Protein AF-A0A641RVL1-F1 (afdb_monomer_lite)

Organism: Bacteroides ovatus (NCBI:txid28116)

Foldseek 3Di:
DQDKDKDFDPDWQFLQVPPFQKKFAFQAAFLQFQWWWKKFAAPPVPPRDPPGDIWTQDFLCPPPPQKDAFKKKKWFADPWFQAWIKIAIPVGDIDTQGRQPVPDDGRDPPDPPDPDRMDMGTGIAHDFDWDADPPPRDIGRHFGAARTARGPHPQWDPDADNPGSHRIMGGHGLQSTADPVRHTPPDRTTGMMMITRRHDDASPSNTDSHTGTDDMGGPND

pLDDT: mean 96.61, std 2.6, range [78.25, 98.88]

Radius of gyration: 17.76 Å; chains: 1; bounding box: 52×36×48 Å

Secondary structure (DSSP, 8-state):
---EEEEEEEEEEE---SS-SEEEE----TTB--PEEEEEE--SS-SSSS-S-EEEE--TTTT-TTSEEEEEEEEE--SSTT--EEEEETTS-EEEE---TTT---S-SS-TT--SSEEEEEEEEPPP-EEE-TTT--EEE---SSSEES--STTBPTTS-TTT-TT-EEEE-GGGEE-TTS-B---SEEEEEEEEE----B-GGG-B------EEEE---

Structure (mmCIF, N/CA/C/O backbone):
data_AF-A0A641RVL1-F1
#
_entry.id   AF-A0A641RVL1-F1
#
loop_
_atom_site.group_PDB
_atom_site.id
_atom_site.type_symbol
_atom_site.label_atom_id
_atom_site.label_alt_id
_atom_site.label_comp_id
_atom_site.label_asym_id
_atom_site.label_entity_id
_atom_site.label_seq_id
_atom_site.pdbx_PDB_ins_code
_atom_site.Cartn_x
_atom_site.Cartn_y
_atom_site.Cartn_z
_atom_site.occupancy
_atom_site.B_iso_or_equiv
_atom_site.auth_seq_id
_atom_site.auth_comp_id
_atom_site.auth_asym_id
_atom_site.auth_atom_id
_atom_site.pdbx_PDB_model_num
ATOM 1 N N . PHE A 1 1 ? 3.031 -1.388 -7.607 1.00 97.75 1 PHE A N 1
ATOM 2 C CA . PHE A 1 1 ? 1.713 -0.756 -7.415 1.00 97.75 1 PHE A CA 1
ATOM 3 C C . PHE A 1 1 ? 0.603 -1.784 -7.371 1.00 97.75 1 PHE A C 1
ATOM 5 O O . PHE A 1 1 ? 0.592 -2.724 -8.160 1.00 97.75 1 PHE A O 1
ATOM 12 N N . GLY A 1 2 ? -0.357 -1.569 -6.481 1.00 97.19 2 GLY A N 1
ATOM 13 C CA . GLY A 1 2 ? -1.695 -2.133 -6.583 1.00 97.19 2 GLY A CA 1
ATOM 14 C C . GLY A 1 2 ? -1.839 -3.574 -6.112 1.00 97.19 2 GLY A C 1
ATOM 15 O O . GLY A 1 2 ? -2.949 -3.934 -5.751 1.00 97.19 2 GLY A O 1
ATOM 16 N N . GLY A 1 3 ? -0.774 -4.385 -6.093 1.00 96.88 3 GLY A N 1
ATOM 17 C CA . GLY A 1 3 ? -0.785 -5.691 -5.428 1.00 96.88 3 GLY A CA 1
ATOM 18 C C . GLY A 1 3 ? -1.147 -5.532 -3.950 1.00 96.88 3 GLY A C 1
ATOM 19 O O . GLY A 1 3 ? -0.774 -4.532 -3.333 1.00 96.88 3 GLY A O 1
ATOM 20 N N . TYR A 1 4 ? -1.915 -6.475 -3.404 1.00 98.00 4 TYR A N 1
ATOM 21 C CA . TYR A 1 4 ? -2.459 -6.357 -2.056 1.00 98.00 4 TYR A CA 1
ATOM 22 C C . TYR A 1 4 ? -2.662 -7.708 -1.376 1.00 98.00 4 TYR A C 1
ATOM 24 O O . TYR A 1 4 ? -2.752 -8.749 -2.029 1.00 98.00 4 TYR A O 1
ATOM 32 N N . ILE A 1 5 ? -2.823 -7.649 -0.057 1.00 98.06 5 ILE A N 1
ATOM 33 C CA . ILE A 1 5 ? -3.357 -8.736 0.763 1.00 98.06 5 ILE A CA 1
ATOM 34 C C . ILE A 1 5 ? -4.580 -8.243 1.532 1.00 98.06 5 ILE A C 1
ATOM 36 O O . ILE A 1 5 ? -4.673 -7.059 1.851 1.00 98.06 5 ILE A O 1
ATOM 40 N N . ILE A 1 6 ? -5.507 -9.155 1.820 1.00 98.50 6 ILE A N 1
ATOM 41 C CA . ILE A 1 6 ? -6.671 -8.910 2.675 1.00 98.50 6 ILE A CA 1
ATOM 42 C C . ILE A 1 6 ? -6.620 -9.912 3.819 1.00 98.50 6 ILE A C 1
ATOM 44 O O . ILE A 1 6 ? -6.447 -11.109 3.581 1.00 98.50 6 ILE A O 1
ATOM 48 N N . VAL A 1 7 ? -6.789 -9.425 5.042 1.00 98.06 7 VAL A N 1
ATOM 49 C CA . VAL A 1 7 ? -6.906 -10.248 6.245 1.00 98.06 7 VAL A CA 1
ATOM 50 C C . VAL A 1 7 ? -8.213 -9.931 6.956 1.00 98.06 7 VAL A C 1
ATOM 52 O O . VAL A 1 7 ? -8.644 -8.779 6.979 1.00 98.06 7 VAL A O 1
ATOM 55 N N . GLY A 1 8 ? -8.841 -10.963 7.511 1.00 97.25 8 GLY A N 1
ATOM 56 C CA . GLY A 1 8 ? -9.961 -10.839 8.440 1.00 97.25 8 GLY A CA 1
ATOM 57 C C . GLY A 1 8 ? -9.537 -11.316 9.825 1.00 97.25 8 GLY A C 1
ATOM 58 O O . GLY A 1 8 ? -8.682 -12.202 9.936 1.00 97.25 8 GLY A O 1
ATOM 59 N N . PHE A 1 9 ? -10.124 -10.735 10.865 1.00 94.12 9 PHE A N 1
ATOM 60 C CA . PHE A 1 9 ? -9.896 -11.130 12.255 1.00 94.12 9 PHE A CA 1
ATOM 61 C C . PHE A 1 9 ? -11.018 -12.051 12.748 1.00 94.12 9 PHE A C 1
ATOM 63 O O . PHE A 1 9 ? -12.134 -12.036 12.237 1.00 94.12 9 PHE A O 1
ATOM 70 N N . ASP A 1 10 ? -10.737 -12.862 13.768 1.00 93.38 10 ASP A N 1
ATOM 71 C CA . ASP A 1 10 ? -11.743 -13.696 14.447 1.00 93.38 10 ASP A CA 1
ATOM 72 C C . ASP A 1 10 ? -12.659 -12.891 15.396 1.00 93.38 10 ASP A C 1
ATOM 74 O O . ASP A 1 10 ? -13.509 -13.457 16.086 1.00 93.38 10 ASP A O 1
ATOM 78 N N . HIS A 1 11 ? -12.474 -11.572 15.444 1.00 95.44 11 HIS A N 1
ATOM 79 C CA . HIS A 1 11 ? -13.234 -10.588 16.208 1.00 95.44 11 HIS A CA 1
ATOM 80 C C . HIS A 1 11 ? -13.119 -9.218 15.529 1.00 95.44 11 HIS A C 1
ATOM 82 O O . HIS A 1 11 ? -12.145 -8.956 14.829 1.00 95.44 11 HIS A O 1
ATOM 88 N N . SER A 1 12 ? -14.063 -8.319 15.798 1.00 97.94 12 SER A N 1
ATOM 89 C CA . SER A 1 12 ? -13.951 -6.925 15.370 1.00 97.94 12 SER A CA 1
ATOM 90 C C . SER A 1 12 ? -12.917 -6.175 16.212 1.00 97.94 12 SER A C 1
ATOM 92 O O . SER A 1 12 ? -12.923 -6.283 17.443 1.00 97.94 12 SER A O 1
ATOM 94 N N . ILE A 1 13 ? -12.080 -5.363 15.569 1.00 98.50 13 ILE A N 1
ATOM 95 C CA . ILE A 1 13 ? -11.183 -4.420 16.247 1.00 98.50 13 ILE A CA 1
ATOM 96 C C . ILE A 1 13 ? -11.964 -3.121 16.474 1.00 98.50 13 ILE A C 1
ATOM 98 O O . ILE A 1 13 ? -12.386 -2.498 15.496 1.00 98.50 13 ILE A O 1
ATOM 102 N N .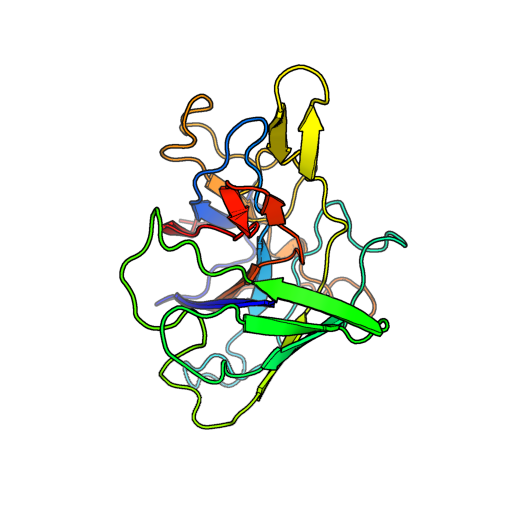 PRO A 1 14 ? -12.201 -2.695 17.726 1.00 98.31 14 PRO A N 1
ATOM 103 C CA . PRO A 1 14 ? -12.942 -1.477 18.008 1.00 98.31 14 PRO A CA 1
ATOM 104 C C . PRO A 1 14 ? -12.118 -0.229 17.681 1.00 98.31 14 PRO A C 1
ATOM 106 O O . PRO A 1 14 ? -10.904 -0.198 17.863 1.00 98.31 14 PRO A O 1
ATOM 109 N N . ASN A 1 15 ? -12.801 0.847 17.296 1.00 97.94 15 ASN A N 1
ATOM 110 C CA . ASN A 1 15 ? -12.237 2.191 17.367 1.00 97.94 15 ASN A CA 1
ATOM 111 C C . ASN A 1 15 ? -12.102 2.570 18.850 1.00 97.94 15 ASN A C 1
ATOM 113 O O . ASN A 1 15 ? -13.069 2.970 19.502 1.00 97.94 15 ASN A O 1
ATOM 117 N N . SER A 1 16 ? -10.913 2.342 19.403 1.00 95.50 16 SER A N 1
ATOM 118 C CA . SER A 1 16 ? -10.668 2.345 20.847 1.00 95.50 16 SER A CA 1
ATOM 119 C C . SER A 1 16 ? -10.417 3.742 21.413 1.00 95.50 16 SER A C 1
ATOM 121 O O . SER A 1 16 ? -10.563 3.963 22.616 1.00 95.50 16 SER A O 1
ATOM 123 N N . GLY A 1 17 ? -10.023 4.694 20.562 1.00 91.75 17 GLY A N 1
ATOM 124 C CA . GLY A 1 17 ? -9.513 5.996 20.994 1.00 91.75 17 GLY A CA 1
ATOM 125 C C . GLY A 1 17 ? -8.112 5.939 21.624 1.00 91.75 17 GLY A C 1
ATOM 126 O O . GLY A 1 17 ? -7.652 6.954 22.155 1.00 91.75 17 GLY A O 1
ATOM 127 N N . ASN A 1 18 ? -7.429 4.788 21.566 1.00 94.50 18 ASN A N 1
ATOM 128 C CA . ASN A 1 18 ? -6.024 4.648 21.946 1.00 94.50 18 ASN A CA 1
ATOM 129 C C . ASN A 1 18 ? -5.112 5.457 21.006 1.00 94.50 18 ASN A C 1
ATOM 131 O O . ASN A 1 18 ? -5.544 6.073 20.028 1.00 94.50 18 ASN A O 1
ATOM 135 N N . GLN A 1 19 ? -3.803 5.449 21.285 1.00 96.12 19 GLN A N 1
ATOM 136 C CA . GLN A 1 19 ? -2.837 6.028 20.351 1.00 96.12 19 GLN A CA 1
ATOM 137 C C . GLN A 1 19 ? -2.903 5.343 18.977 1.00 96.12 19 GLN A C 1
ATOM 139 O O . GLN A 1 19 ? -2.816 6.042 17.974 1.00 96.12 19 GLN A O 1
ATOM 144 N N . TYR A 1 20 ? -3.086 4.023 18.941 1.00 98.31 20 TYR A N 1
ATOM 145 C CA . TYR A 1 20 ? -3.328 3.223 17.741 1.00 98.31 20 TYR A CA 1
ATOM 146 C C . TYR A 1 20 ? -4.288 2.081 18.096 1.00 98.31 20 TYR A C 1
ATOM 148 O O . TYR A 1 20 ? -4.252 1.589 19.223 1.00 98.31 20 TYR A O 1
ATOM 156 N N . ASP A 1 21 ? -5.130 1.679 17.148 1.00 98.56 21 ASP A N 1
ATOM 157 C CA . ASP A 1 21 ? -6.098 0.584 17.301 1.00 98.56 21 ASP A CA 1
ATOM 158 C C . ASP A 1 21 ? -5.499 -0.758 16.861 1.00 98.56 21 ASP A C 1
ATOM 160 O O . ASP A 1 21 ? -5.761 -1.797 17.455 1.00 98.56 21 ASP A O 1
ATOM 164 N N . PHE A 1 22 ? -4.645 -0.745 15.839 1.00 98.69 22 PHE A N 1
ATOM 165 C CA . PHE A 1 22 ? -3.912 -1.919 15.375 1.00 98.69 22 PHE A CA 1
ATOM 166 C C . PHE A 1 22 ? -2.543 -1.508 14.839 1.00 98.69 22 PHE A C 1
ATOM 168 O O . PHE A 1 22 ? -2.288 -0.325 14.591 1.00 98.69 22 PHE A O 1
ATOM 175 N N . CYS A 1 23 ? -1.657 -2.477 14.637 1.00 98.31 23 CYS A N 1
ATOM 176 C CA . CYS A 1 23 ? -0.422 -2.256 13.896 1.00 98.31 23 CYS A CA 1
ATOM 177 C C . CYS A 1 23 ? -0.168 -3.344 12.859 1.00 98.31 23 CYS A C 1
ATOM 179 O O . CYS A 1 23 ? -0.719 -4.447 12.920 1.00 98.31 23 CYS A O 1
ATOM 181 N N . VAL A 1 24 ? 0.666 -2.992 11.884 1.00 98.62 24 VAL A N 1
ATOM 182 C CA . VAL A 1 24 ? 1.115 -3.894 10.826 1.00 98.62 24 VAL A CA 1
ATOM 183 C C . VAL A 1 24 ? 2.632 -3.886 10.810 1.00 98.62 24 VAL A C 1
ATOM 185 O O . VAL A 1 24 ? 3.253 -2.820 10.837 1.00 98.62 24 VAL A O 1
ATOM 188 N N . GLN A 1 25 ? 3.221 -5.075 10.795 1.00 98.50 25 GLN A N 1
ATOM 189 C CA . GLN A 1 25 ? 4.663 -5.251 10.723 1.00 98.50 25 GLN A CA 1
ATOM 190 C C . GLN A 1 25 ? 5.130 -5.272 9.267 1.00 98.50 25 GLN A C 1
ATOM 192 O O . GLN A 1 25 ? 4.586 -6.033 8.468 1.00 98.50 25 GLN A O 1
ATOM 197 N N . GLY A 1 26 ? 6.167 -4.491 8.971 1.00 97.62 26 GLY A N 1
ATOM 198 C CA . GLY A 1 26 ? 6.921 -4.512 7.715 1.00 97.62 26 GLY A CA 1
ATOM 199 C C . GLY A 1 26 ? 8.413 -4.715 7.991 1.00 97.62 26 GLY A C 1
ATOM 200 O O . GLY A 1 26 ? 8.787 -5.316 9.008 1.00 97.62 26 GLY A O 1
ATOM 201 N N . ASN A 1 27 ? 9.264 -4.199 7.109 1.00 96.75 27 ASN A N 1
ATOM 202 C CA . ASN A 1 27 ? 10.720 -4.217 7.261 1.00 96.75 27 ASN A CA 1
ATOM 203 C C . ASN A 1 27 ? 11.385 -2.863 6.957 1.00 96.75 27 ASN A C 1
ATOM 205 O O . ASN A 1 27 ? 12.603 -2.813 6.783 1.00 96.75 27 ASN A O 1
ATOM 209 N N . ALA A 1 28 ? 10.622 -1.773 6.909 1.00 96.81 28 ALA A N 1
ATOM 210 C CA . ALA A 1 28 ? 11.178 -0.459 6.638 1.00 96.81 28 ALA A CA 1
ATOM 211 C C . ALA A 1 28 ? 12.237 -0.024 7.659 1.00 96.81 28 ALA A C 1
ATOM 213 O O . ALA A 1 28 ? 12.059 -0.120 8.872 1.00 96.81 28 ALA A O 1
ATOM 214 N N . PHE A 1 29 ? 13.318 0.557 7.156 1.00 95.38 29 PHE A N 1
ATOM 215 C CA . PHE A 1 29 ? 14.317 1.307 7.916 1.00 95.38 29 PHE A CA 1
ATOM 216 C C . PHE A 1 29 ? 14.593 2.642 7.207 1.00 95.38 29 PHE A C 1
ATOM 218 O O . PHE A 1 29 ? 14.003 2.924 6.160 1.00 95.38 29 PHE A O 1
ATOM 225 N N . ASP A 1 30 ? 15.448 3.489 7.782 1.00 94.81 30 ASP A N 1
ATOM 226 C CA . ASP A 1 30 ? 15.773 4.790 7.187 1.00 94.81 30 ASP A CA 1
ATOM 227 C C . ASP A 1 30 ? 16.340 4.620 5.765 1.00 94.81 30 ASP A C 1
ATOM 229 O O . ASP A 1 30 ? 17.302 3.881 5.548 1.00 94.81 30 ASP A O 1
ATOM 233 N N . GLY A 1 31 ? 15.694 5.264 4.794 1.00 94.56 31 GLY A N 1
ATOM 234 C CA . GLY A 1 31 ? 15.974 5.119 3.363 1.00 94.56 31 GLY A CA 1
ATOM 235 C C . GLY A 1 31 ? 15.476 3.830 2.693 1.00 94.56 31 GLY A C 1
ATOM 236 O O . GLY A 1 31 ? 15.861 3.547 1.558 1.00 94.56 31 GLY A O 1
ATOM 237 N N . SER A 1 32 ? 14.609 3.054 3.351 1.00 96.00 32 SER A N 1
ATOM 238 C CA . SER A 1 32 ? 14.003 1.825 2.811 1.00 96.00 32 SER A CA 1
ATOM 239 C C . SER A 1 32 ? 12.490 1.762 3.061 1.00 96.00 32 SER A C 1
ATOM 241 O O . SER A 1 32 ? 11.990 0.773 3.583 1.00 96.00 32 SER A O 1
ATOM 243 N N . SER A 1 33 ? 11.755 2.833 2.743 1.00 97.75 33 SER A N 1
ATOM 244 C CA . SER A 1 33 ? 10.285 2.862 2.876 1.00 97.75 33 SER A CA 1
ATOM 245 C C . SER A 1 33 ? 9.570 2.440 1.586 1.00 97.75 33 SER A C 1
ATOM 247 O O . SER A 1 33 ? 9.803 3.021 0.523 1.00 97.75 33 SER A O 1
ATOM 249 N N . GLU A 1 34 ? 8.642 1.489 1.684 1.00 97.88 34 GLU A N 1
ATOM 250 C CA . GLU A 1 34 ? 7.883 0.920 0.561 1.00 97.88 34 GLU A CA 1
ATOM 251 C C . GLU A 1 34 ? 6.367 0.985 0.851 1.00 97.88 34 GLU A C 1
ATOM 253 O O . GLU A 1 34 ? 5.690 -0.023 1.053 1.00 97.88 34 GLU A O 1
ATOM 258 N N . PRO A 1 35 ? 5.780 2.195 0.873 1.00 98.44 35 PRO A N 1
ATOM 259 C CA . PRO A 1 35 ? 4.519 2.479 1.558 1.00 98.44 35 PRO A CA 1
ATOM 260 C C . PRO A 1 35 ? 3.327 1.649 1.053 1.00 98.44 35 PRO A C 1
ATOM 262 O O . PRO A 1 35 ? 2.971 1.668 -0.134 1.00 98.44 35 PRO A O 1
ATOM 265 N N . GLY A 1 36 ? 2.646 0.990 1.987 1.00 98.69 36 GLY A N 1
ATOM 266 C CA . GLY A 1 36 ? 1.352 0.346 1.777 1.00 98.69 36 GLY A CA 1
ATOM 267 C C . GLY A 1 36 ? 0.185 1.243 2.184 1.00 98.69 36 GLY A C 1
ATOM 268 O O . GLY A 1 36 ? 0.127 1.699 3.325 1.00 98.69 36 GLY A O 1
ATOM 269 N N . ILE A 1 37 ? -0.776 1.445 1.280 1.00 98.88 37 ILE A N 1
ATOM 270 C CA . ILE A 1 37 ? -2.076 2.053 1.586 1.00 98.88 37 ILE A CA 1
ATOM 271 C C . ILE A 1 37 ? -2.899 1.072 2.415 1.00 98.88 37 ILE A C 1
ATOM 273 O O . ILE A 1 37 ? -3.033 -0.102 2.051 1.00 98.88 37 ILE A O 1
ATOM 277 N N . VAL A 1 38 ? -3.487 1.570 3.499 1.00 98.88 38 VAL A N 1
ATOM 278 C CA . VAL A 1 38 ? -4.341 0.779 4.382 1.00 98.88 38 VAL A CA 1
ATOM 279 C C . VAL A 1 38 ? -5.795 1.064 4.078 1.00 98.88 38 VAL A C 1
ATOM 281 O O . VAL A 1 38 ? -6.241 2.207 4.135 1.00 98.88 38 VAL A O 1
ATOM 284 N N . TRP A 1 39 ? -6.544 0.006 3.803 1.00 98.81 39 TRP A N 1
ATOM 285 C CA . TRP A 1 39 ? -7.994 0.052 3.746 1.00 98.81 39 TRP A CA 1
ATOM 286 C C . TRP A 1 39 ? -8.569 -0.835 4.833 1.00 98.81 39 TRP A C 1
ATOM 288 O O . TRP A 1 39 ? -8.000 -1.877 5.164 1.00 98.81 39 TRP A O 1
ATOM 298 N N . VAL A 1 40 ? -9.723 -0.446 5.347 1.00 98.81 40 VAL A N 1
ATOM 299 C CA . VAL A 1 40 ? -10.453 -1.186 6.369 1.00 98.81 40 VAL A CA 1
ATOM 300 C C . VAL A 1 40 ? -11.908 -1.358 5.959 1.00 98.81 40 VAL A C 1
ATOM 302 O O . VAL A 1 40 ? -12.435 -0.572 5.170 1.00 98.81 40 VAL A O 1
ATOM 305 N N . MET A 1 41 ? -12.550 -2.393 6.481 1.00 98.69 41 MET A N 1
ATOM 306 C CA . MET A 1 41 ? -13.938 -2.722 6.168 1.00 98.69 41 MET A CA 1
ATOM 307 C C . MET A 1 41 ? -14.635 -3.263 7.415 1.00 98.69 41 MET A C 1
ATOM 309 O O . MET A 1 41 ? -14.016 -3.972 8.215 1.00 98.69 41 MET A O 1
ATOM 313 N N . GLN A 1 42 ? -15.919 -2.944 7.556 1.00 98.38 42 GLN A N 1
ATOM 314 C CA . GLN A 1 42 ? -16.828 -3.585 8.506 1.00 98.38 42 GLN A CA 1
ATOM 315 C C . GLN A 1 42 ? -17.600 -4.698 7.794 1.00 98.38 42 GLN A C 1
ATOM 317 O O . GLN A 1 42 ? -18.065 -4.471 6.681 1.00 98.38 42 GLN A O 1
ATOM 322 N N . ASP A 1 43 ? -17.781 -5.849 8.437 1.00 97.56 43 ASP A N 1
ATOM 323 C CA . ASP A 1 43 ? -18.709 -6.900 7.995 1.00 97.56 43 ASP A CA 1
ATOM 324 C C . ASP A 1 43 ? -20.129 -6.556 8.467 1.00 97.56 43 ASP A C 1
ATOM 326 O O . ASP A 1 43 ? -20.640 -7.051 9.475 1.00 97.56 43 ASP A O 1
ATOM 330 N N . ILE A 1 44 ? -20.757 -5.620 7.761 1.00 97.44 44 ILE A N 1
ATOM 331 C CA . ILE A 1 44 ? -22.099 -5.125 8.069 1.00 97.44 44 ILE A CA 1
ATOM 332 C C . ILE A 1 44 ? -23.149 -6.198 7.783 1.00 97.44 44 ILE A C 1
ATOM 334 O O . ILE A 1 44 ? -24.173 -6.262 8.475 1.00 97.44 44 ILE A O 1
ATOM 338 N N . ASN A 1 45 ? -22.922 -7.023 6.760 1.00 96.81 45 ASN A N 1
ATOM 339 C CA . ASN A 1 45 ? -23.877 -8.045 6.349 1.00 96.81 45 ASN A CA 1
ATOM 340 C C . ASN A 1 45 ? -23.734 -9.367 7.147 1.00 96.81 45 ASN A C 1
ATOM 342 O O . ASN A 1 45 ? -24.684 -10.158 7.185 1.00 96.81 45 ASN A O 1
ATOM 346 N N . GLY A 1 46 ? -22.608 -9.563 7.843 1.00 95.62 46 GLY A N 1
ATOM 347 C CA . GLY A 1 46 ? -22.343 -10.667 8.765 1.00 95.62 46 GLY A CA 1
ATOM 348 C C . GLY A 1 46 ? -22.019 -11.997 8.080 1.00 95.62 46 GLY A C 1
ATOM 349 O O . GLY A 1 46 ? -22.282 -13.056 8.664 1.00 95.62 46 GLY A O 1
ATOM 350 N N . ASN A 1 47 ? -21.534 -11.977 6.836 1.00 97.06 47 ASN A N 1
ATOM 351 C CA . ASN A 1 47 ? -21.239 -13.185 6.060 1.00 97.06 47 ASN A CA 1
ATOM 352 C C . ASN A 1 47 ? -19.796 -13.695 6.241 1.00 97.06 47 ASN A C 1
ATOM 354 O O . ASN A 1 47 ? -19.481 -14.784 5.747 1.00 97.06 47 ASN A O 1
ATOM 358 N N . GLY A 1 48 ? -18.940 -12.955 6.950 1.00 96.25 48 GLY A N 1
ATOM 359 C CA . GLY A 1 48 ? -17.531 -13.280 7.148 1.00 96.25 48 GLY A CA 1
ATOM 360 C C . GLY A 1 48 ? -16.681 -13.152 5.881 1.00 96.25 48 GLY A C 1
ATOM 361 O O . GLY A 1 48 ? -15.639 -13.806 5.788 1.00 96.25 48 GLY A O 1
ATOM 362 N N . LEU A 1 49 ? -17.112 -12.357 4.899 1.00 97.81 49 LEU A N 1
ATOM 363 C CA . LEU A 1 49 ? -16.419 -12.121 3.635 1.00 97.81 49 LEU A CA 1
ATOM 364 C C . LEU A 1 49 ? -16.010 -10.646 3.491 1.00 97.81 49 LEU A C 1
ATOM 366 O O . LEU A 1 49 ? -16.693 -9.754 3.978 1.00 97.81 49 LEU A O 1
ATOM 370 N N . PRO A 1 50 ? -14.902 -10.367 2.783 1.00 97.75 50 PRO A N 1
ATOM 371 C CA . PRO A 1 50 ? -14.423 -9.011 2.518 1.00 97.75 50 PRO A CA 1
ATOM 372 C C . PRO A 1 50 ? -15.210 -8.297 1.392 1.00 97.75 50 PRO A C 1
ATOM 374 O O . PRO A 1 50 ? -14.601 -7.827 0.424 1.00 97.75 50 PRO A O 1
ATOM 377 N N . ASP A 1 51 ? -16.547 -8.271 1.459 1.00 97.88 51 ASP A N 1
ATOM 378 C CA . ASP A 1 51 ? -17.436 -7.840 0.363 1.00 97.88 51 ASP A CA 1
ATOM 379 C C . ASP A 1 51 ? -18.404 -6.676 0.672 1.00 97.88 51 ASP A C 1
ATOM 381 O O . ASP A 1 51 ? -19.255 -6.355 -0.162 1.00 97.88 51 ASP A O 1
ATOM 385 N N . ASP A 1 52 ? -18.220 -5.993 1.803 1.00 97.88 52 ASP A N 1
ATOM 386 C CA . ASP A 1 52 ? -18.889 -4.733 2.155 1.00 97.88 52 ASP A CA 1
ATOM 387 C C . ASP A 1 52 ? -18.057 -3.486 1.739 1.00 97.88 52 ASP A C 1
ATOM 389 O O . ASP A 1 52 ? -17.111 -3.561 0.947 1.00 97.88 52 ASP A O 1
ATOM 393 N N . GLU A 1 53 ? -18.442 -2.290 2.205 1.00 97.75 53 GLU A N 1
ATOM 394 C CA . GLU A 1 53 ? -17.804 -1.020 1.825 1.00 97.75 53 GLU A CA 1
ATOM 395 C C . GLU A 1 53 ? -16.397 -0.863 2.428 1.00 97.75 53 GLU A C 1
ATOM 397 O O . GLU A 1 53 ? -16.206 -0.894 3.644 1.00 97.75 53 GLU A O 1
ATOM 402 N N . TRP A 1 54 ? -15.411 -0.637 1.556 1.00 98.38 54 TRP A N 1
ATOM 403 C CA . TRP A 1 54 ? -14.022 -0.372 1.927 1.00 98.38 54 TRP A CA 1
ATOM 404 C C . TRP A 1 54 ? -13.761 1.120 2.142 1.00 98.38 54 TRP A C 1
ATOM 406 O O . TRP A 1 54 ? -14.067 1.938 1.274 1.00 98.38 54 TRP A O 1
ATOM 416 N N . TYR A 1 55 ? -13.069 1.447 3.232 1.00 98.75 55 TYR A N 1
ATOM 417 C CA . TYR A 1 55 ? -12.640 2.804 3.571 1.00 98.75 55 TYR A CA 1
ATOM 418 C C . TYR A 1 55 ? -11.114 2.881 3.597 1.00 98.75 55 TYR A C 1
ATOM 420 O O . TYR A 1 55 ? -10.462 2.060 4.243 1.00 98.75 55 TYR A O 1
ATOM 428 N N . GLU A 1 56 ? -10.529 3.862 2.913 1.00 98.69 56 GLU A N 1
ATOM 429 C CA . GLU A 1 56 ? -9.098 4.152 3.046 1.00 98.69 56 GLU A CA 1
ATOM 430 C C . GLU A 1 56 ? -8.847 4.787 4.420 1.00 98.69 56 GLU A C 1
ATOM 432 O O . GLU A 1 56 ? -9.609 5.653 4.858 1.00 98.69 56 GLU A O 1
ATOM 437 N N . LEU A 1 57 ? -7.774 4.391 5.104 1.00 98.81 57 LEU A N 1
ATOM 438 C CA . LEU A 1 57 ? -7.247 5.174 6.216 1.00 98.81 57 LEU A CA 1
ATOM 439 C C . LEU A 1 57 ? -6.374 6.283 5.638 1.00 98.81 57 LEU A C 1
ATOM 441 O O . LEU A 1 57 ? -5.324 6.010 5.059 1.00 98.81 57 LEU A O 1
ATOM 445 N N . LYS A 1 58 ? -6.793 7.541 5.811 1.00 98.00 58 LYS A N 1
ATOM 446 C CA . LYS A 1 58 ? -6.012 8.684 5.327 1.00 98.00 58 LYS A CA 1
ATOM 447 C C . LYS A 1 58 ? -4.616 8.670 5.958 1.00 98.00 58 LYS A C 1
ATOM 449 O O . LYS A 1 58 ? -4.497 8.467 7.166 1.00 98.00 58 LYS A O 1
ATOM 454 N N . GLY A 1 59 ? -3.590 8.930 5.152 1.00 98.19 59 GLY A N 1
ATOM 455 C CA . GLY A 1 59 ? -2.214 9.158 5.597 1.00 98.19 59 GLY A CA 1
ATOM 456 C C . GLY A 1 59 ? -1.753 10.594 5.360 1.00 98.19 59 GLY A C 1
ATOM 457 O O . GLY A 1 59 ? -2.537 11.468 4.978 1.00 98.19 59 GLY A O 1
ATOM 458 N N . SER A 1 60 ? -0.457 10.848 5.542 1.00 98.44 60 SER A N 1
ATOM 459 C CA . SER A 1 60 ? 0.137 12.190 5.418 1.00 98.44 60 SER A CA 1
ATOM 460 C C . SER A 1 60 ? 0.035 12.825 4.028 1.00 98.44 60 SER A C 1
ATOM 462 O O . SER A 1 60 ? 0.251 14.029 3.892 1.00 98.44 60 SER A O 1
ATOM 464 N N . GLU A 1 61 ? -0.266 12.037 2.995 1.00 98.06 61 GLU A N 1
ATOM 465 C CA . GLU A 1 61 ? -0.355 12.504 1.605 1.00 98.06 61 GLU A CA 1
ATOM 466 C C . GLU A 1 61 ? -1.797 12.638 1.104 1.00 98.06 61 GLU A C 1
ATOM 468 O O . GLU A 1 61 ? -2.016 13.092 -0.020 1.00 98.06 61 GLU A O 1
ATOM 473 N N . ALA A 1 62 ? -2.789 12.300 1.934 1.00 96.50 62 ALA A N 1
ATOM 474 C CA . ALA A 1 62 ? -4.190 12.427 1.564 1.00 96.50 62 ALA A CA 1
ATOM 475 C C . ALA A 1 62 ? -4.529 13.879 1.173 1.00 96.50 62 ALA A C 1
ATOM 477 O O . ALA A 1 62 ? -4.238 14.827 1.904 1.00 96.50 62 ALA A O 1
ATOM 478 N N . GLY A 1 63 ? -5.150 14.048 0.003 1.00 94.19 63 GLY A N 1
ATOM 479 C CA . GLY A 1 63 ? -5.562 15.351 -0.530 1.00 94.19 63 GLY A CA 1
ATOM 480 C C . GLY A 1 63 ? -4.451 16.191 -1.173 1.00 94.19 63 GLY A C 1
ATOM 481 O O . GLY A 1 63 ? -4.738 17.302 -1.619 1.00 94.19 63 GLY A O 1
ATOM 482 N N . LYS A 1 64 ? -3.206 15.699 -1.246 1.00 96.94 64 LYS A N 1
ATOM 483 C CA . LYS A 1 64 ? -2.134 16.365 -2.007 1.00 96.94 64 LYS A CA 1
ATOM 484 C C . LYS A 1 64 ? -2.304 16.132 -3.508 1.00 96.94 64 LYS A C 1
ATOM 486 O O . LYS A 1 64 ? -2.766 15.071 -3.917 1.00 96.94 64 LYS A O 1
ATOM 491 N N . GLU A 1 65 ? -1.893 17.108 -4.317 1.00 96.00 65 GLU A N 1
ATOM 492 C CA . GLU A 1 65 ? -2.016 17.062 -5.784 1.00 96.00 65 GLU A CA 1
ATOM 493 C C . GLU A 1 65 ? -1.246 15.880 -6.390 1.00 96.00 65 GLU A C 1
ATOM 495 O O . GLU A 1 65 ? -1.680 15.280 -7.370 1.00 96.00 65 GLU A O 1
ATOM 500 N N . GLU A 1 66 ? -0.128 15.506 -5.772 1.00 96.00 66 GLU A N 1
ATOM 501 C CA . GLU A 1 66 ? 0.731 14.421 -6.233 1.00 96.00 66 GLU A CA 1
ATOM 502 C C . GLU A 1 66 ? 0.233 13.024 -5.818 1.00 96.00 66 GLU A C 1
ATOM 504 O O . GLU A 1 66 ? 0.806 12.023 -6.250 1.00 96.00 66 GLU A O 1
ATOM 509 N N . THR A 1 67 ? -0.827 12.937 -5.004 1.00 97.56 67 THR A N 1
ATOM 510 C CA . THR A 1 67 ? -1.482 11.669 -4.653 1.00 97.56 67 THR A CA 1
ATOM 511 C C . THR A 1 67 ? -2.700 11.455 -5.537 1.00 97.56 67 THR A C 1
ATOM 513 O O . THR A 1 67 ? -3.686 12.187 -5.465 1.00 97.56 67 THR A O 1
ATOM 516 N N . ILE A 1 68 ? -2.648 10.415 -6.365 1.00 97.31 68 ILE A N 1
ATOM 517 C CA . ILE A 1 68 ? -3.675 10.146 -7.369 1.00 97.31 68 ILE A CA 1
ATOM 518 C C . ILE A 1 68 ? -4.626 9.075 -6.840 1.00 97.31 68 ILE A C 1
ATOM 520 O O . ILE A 1 68 ? -4.268 7.904 -6.714 1.00 97.31 68 ILE A O 1
ATOM 524 N N . GLN A 1 69 ? -5.853 9.492 -6.551 1.00 95.25 69 GLN A N 1
ATOM 525 C CA . GLN A 1 69 ? -6.969 8.615 -6.206 1.00 95.25 69 GLN A CA 1
ATOM 526 C C . GLN A 1 69 ? -7.529 7.937 -7.465 1.00 95.25 69 GLN A C 1
ATOM 528 O O . GLN A 1 69 ? -7.498 8.523 -8.549 1.00 95.25 69 GLN A O 1
ATOM 533 N N . ASN A 1 70 ? -8.077 6.725 -7.330 1.00 95.25 70 ASN A N 1
ATOM 534 C CA . ASN A 1 70 ? -8.592 5.922 -8.455 1.00 95.25 70 ASN A CA 1
ATOM 535 C C . ASN A 1 70 ? -7.562 5.732 -9.585 1.00 95.25 70 ASN A C 1
ATOM 537 O O . ASN A 1 70 ? -7.894 5.724 -10.772 1.00 95.25 70 ASN A O 1
ATOM 541 N N . PHE A 1 71 ? -6.289 5.613 -9.216 1.00 98.06 71 PHE A N 1
ATOM 542 C CA . PHE A 1 71 ? -5.214 5.340 -10.149 1.00 98.06 71 PHE A CA 1
ATOM 543 C C . PHE A 1 71 ? -5.265 3.877 -10.577 1.00 98.06 71 PHE A C 1
ATOM 545 O O . PHE A 1 71 ? -5.386 2.983 -9.736 1.00 98.06 71 PHE A O 1
ATOM 552 N N . GLU A 1 72 ? -5.157 3.629 -11.880 1.00 98.69 72 GLU A N 1
ATOM 553 C CA . GLU A 1 72 ? -5.229 2.283 -12.438 1.00 98.69 72 GLU A CA 1
ATOM 554 C C . GLU A 1 72 ? -3.919 1.927 -13.117 1.00 98.69 72 GLU A C 1
ATOM 556 O O . GLU A 1 72 ? -3.331 2.747 -13.825 1.00 98.69 72 GLU A O 1
ATOM 561 N N . VAL A 1 73 ? -3.486 0.682 -12.944 1.00 98.81 73 VAL A N 1
ATOM 562 C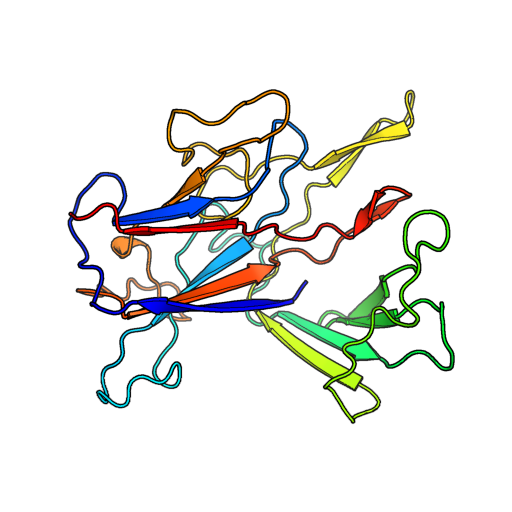 CA . VAL A 1 73 ? -2.349 0.116 -13.668 1.00 98.81 73 VAL A CA 1
ATOM 563 C C . VAL A 1 73 ? -2.762 -1.216 -14.260 1.00 98.81 73 VAL A C 1
ATOM 565 O O . VAL A 1 73 ? -3.174 -2.131 -13.547 1.00 98.81 73 VAL A O 1
ATOM 568 N N . THR A 1 74 ? -2.640 -1.321 -15.578 1.00 98.88 74 THR A N 1
ATOM 569 C CA . THR A 1 74 ? -2.860 -2.559 -16.319 1.00 98.88 74 THR A CA 1
ATOM 570 C C . THR A 1 74 ? -1.526 -3.236 -16.574 1.00 98.88 74 THR A C 1
ATOM 572 O O . THR A 1 74 ? -0.653 -2.643 -17.206 1.00 98.88 74 THR A O 1
ATOM 575 N N . TYR A 1 75 ? -1.388 -4.471 -16.106 1.00 98.69 75 TYR A N 1
ATOM 576 C CA . TYR A 1 75 ? -0.220 -5.327 -16.300 1.00 98.69 75 TYR A CA 1
ATOM 577 C C . TYR A 1 75 ? -0.499 -6.345 -17.403 1.00 98.69 75 TYR A C 1
ATOM 579 O O . TYR A 1 75 ? -1.599 -6.894 -17.465 1.00 98.69 75 TYR A O 1
ATOM 587 N N . TYR A 1 76 ? 0.493 -6.631 -18.243 1.00 98.69 76 TYR A N 1
ATOM 588 C CA . TYR A 1 76 ? 0.355 -7.516 -19.402 1.00 98.69 76 TYR A CA 1
ATOM 589 C C . TYR A 1 76 ? 1.217 -8.764 -19.250 1.00 98.69 76 TYR A C 1
ATOM 591 O O . TYR A 1 76 ? 2.385 -8.695 -18.865 1.00 98.69 76 TYR A O 1
ATOM 599 N N . ARG A 1 77 ? 0.640 -9.921 -19.575 1.00 98.50 77 ARG A N 1
ATOM 600 C CA . ARG A 1 77 ? 1.323 -11.210 -19.517 1.00 98.50 77 ARG A CA 1
ATOM 601 C C . ARG A 1 77 ? 2.534 -11.192 -20.458 1.00 98.50 77 ARG A C 1
ATOM 603 O O . ARG A 1 77 ? 2.362 -10.889 -21.639 1.00 98.50 77 ARG A O 1
ATOM 610 N N . PRO A 1 78 ? 3.733 -11.563 -19.979 1.00 97.69 78 PRO A N 1
ATOM 611 C CA . PRO A 1 78 ? 4.906 -11.652 -20.836 1.00 97.69 78 PRO A CA 1
ATOM 612 C C . PRO A 1 78 ? 4.766 -12.793 -21.854 1.00 97.69 78 PRO A C 1
ATOM 614 O O . PRO A 1 78 ? 4.138 -13.817 -21.577 1.00 97.69 78 PRO A O 1
ATOM 617 N N . GLU A 1 79 ? 5.408 -12.650 -23.015 1.00 95.62 79 GLU A N 1
ATOM 618 C CA . GLU A 1 79 ? 5.380 -13.655 -24.094 1.00 95.62 79 GLU A CA 1
ATOM 619 C C . GLU A 1 79 ? 6.059 -14.981 -23.709 1.00 95.62 79 GLU A C 1
ATOM 621 O O . GLU A 1 79 ? 5.786 -16.029 -24.298 1.00 95.62 79 GLU A O 1
ATOM 626 N N . GLY A 1 80 ? 6.944 -14.949 -22.713 1.00 96.12 80 GLY A N 1
ATOM 627 C CA . GLY A 1 80 ? 7.751 -16.088 -22.308 1.00 96.12 80 GLY A CA 1
ATOM 628 C C . GLY A 1 80 ? 8.175 -16.035 -20.847 1.00 96.12 80 GLY A C 1
ATOM 629 O O . GLY A 1 80 ? 7.968 -15.054 -20.134 1.00 96.12 80 GLY A O 1
ATOM 630 N N . LYS A 1 81 ? 8.762 -17.145 -20.395 1.00 97.06 81 LYS A N 1
ATOM 631 C CA . LYS A 1 81 ? 9.362 -17.257 -19.062 1.00 97.06 81 LYS A CA 1
ATOM 632 C C . LYS A 1 81 ? 10.521 -16.277 -18.934 1.00 97.06 81 LYS A C 1
ATOM 634 O O . LYS A 1 81 ? 11.264 -16.092 -19.896 1.00 97.06 81 LYS A O 1
ATOM 639 N N . LYS A 1 82 ? 10.744 -15.774 -17.722 1.00 96.31 82 LYS A N 1
ATOM 640 C CA . LYS A 1 82 ? 11.910 -14.957 -17.364 1.00 96.31 82 LYS A CA 1
ATOM 641 C C . LYS A 1 82 ? 12.009 -13.661 -18.171 1.00 96.31 82 LYS A C 1
ATOM 643 O O . LYS A 1 82 ? 13.101 -13.240 -18.539 1.00 96.31 82 LYS A O 1
ATOM 648 N N . MET A 1 83 ? 10.855 -13.078 -18.480 1.00 97.25 83 MET A N 1
ATOM 649 C CA . MET A 1 83 ? 10.723 -11.825 -19.216 1.00 97.25 83 MET A CA 1
ATOM 650 C C . MET A 1 83 ? 10.028 -10.774 -18.358 1.00 97.25 83 MET A C 1
ATOM 652 O O . MET A 1 83 ? 9.235 -11.106 -17.472 1.00 97.25 83 MET A O 1
ATOM 656 N N . ASP A 1 84 ? 10.320 -9.519 -18.674 1.00 97.19 84 ASP A N 1
ATOM 657 C CA . ASP A 1 84 ? 9.735 -8.346 -18.040 1.00 97.19 84 ASP A CA 1
ATOM 658 C C . ASP A 1 84 ? 8.210 -8.303 -18.228 1.00 97.19 84 ASP A C 1
ATOM 660 O O . ASP A 1 84 ? 7.675 -8.714 -19.263 1.00 97.19 84 ASP A O 1
ATOM 664 N N . VAL A 1 85 ? 7.499 -7.764 -17.238 1.00 97.94 85 VAL A N 1
ATOM 665 C CA . VAL A 1 85 ? 6.039 -7.584 -17.276 1.00 97.94 85 VAL A CA 1
ATOM 666 C C . VAL A 1 85 ? 5.728 -6.138 -17.635 1.00 97.94 85 VAL A C 1
ATOM 668 O O . VAL A 1 85 ? 6.019 -5.236 -16.851 1.00 97.94 85 VAL A O 1
ATOM 671 N N . GLN A 1 86 ? 5.125 -5.900 -18.801 1.00 98.56 86 GLN A N 1
ATOM 672 C CA . GLN A 1 86 ? 4.734 -4.547 -19.203 1.00 98.56 86 GLN A CA 1
ATOM 673 C C . GLN A 1 86 ? 3.597 -4.035 -18.319 1.00 98.56 86 GLN A C 1
ATOM 675 O O . GLN A 1 86 ? 2.689 -4.793 -17.968 1.00 98.56 86 GLN A O 1
ATOM 680 N N . TRP A 1 87 ? 3.591 -2.735 -18.040 1.00 98.56 87 TRP A N 1
ATOM 681 C CA . TRP A 1 87 ? 2.447 -2.053 -17.452 1.00 98.56 87 TRP A CA 1
ATOM 682 C C . TRP A 1 87 ? 2.132 -0.725 -18.147 1.00 98.56 87 TRP A C 1
ATOM 684 O O . TRP A 1 87 ? 3.013 -0.075 -18.713 1.00 98.56 87 TRP A O 1
ATOM 694 N N . ILE A 1 88 ? 0.861 -0.325 -18.093 1.00 98.75 88 ILE A N 1
ATOM 695 C CA . ILE A 1 88 ? 0.345 0.971 -18.560 1.00 98.75 88 ILE A CA 1
ATOM 696 C C . ILE A 1 88 ? -0.586 1.527 -17.483 1.00 98.75 88 ILE A C 1
ATOM 698 O O . ILE A 1 88 ? -1.452 0.798 -16.997 1.00 98.75 88 ILE A O 1
ATOM 702 N N . SER A 1 89 ? -0.422 2.795 -17.114 1.00 98.56 89 SER A N 1
ATOM 703 C CA . SER A 1 89 ? -1.265 3.470 -16.126 1.00 98.56 89 SER A CA 1
ATOM 704 C C . SER A 1 89 ? -2.351 4.347 -16.748 1.00 98.56 89 SER A C 1
ATOM 706 O O . SER A 1 89 ? -2.258 4.754 -17.909 1.00 98.56 89 SER A O 1
ATOM 708 N N . SER A 1 90 ? -3.376 4.676 -15.958 1.00 98.19 90 SER A N 1
ATOM 709 C CA . SER A 1 90 ? -4.509 5.517 -16.375 1.00 98.19 90 SER A CA 1
ATOM 710 C C . SER A 1 90 ? -4.121 6.948 -16.772 1.00 98.19 90 SER A C 1
ATOM 712 O O . SER A 1 90 ? -4.837 7.578 -17.546 1.00 98.19 90 SER A O 1
ATOM 714 N N . ASP A 1 91 ? -2.972 7.448 -16.310 1.00 96.12 91 ASP A N 1
ATOM 715 C CA . ASP A 1 91 ? -2.406 8.750 -16.695 1.00 96.12 91 ASP A CA 1
ATOM 716 C C . ASP A 1 91 ? -1.518 8.697 -17.957 1.00 96.12 91 ASP A C 1
ATOM 718 O O . ASP A 1 91 ? -0.911 9.696 -18.345 1.00 96.12 91 ASP A O 1
ATOM 722 N N . GLY A 1 92 ? -1.436 7.536 -18.615 1.00 97.31 92 GLY A N 1
ATOM 723 C CA . GLY A 1 92 ? -0.710 7.344 -19.870 1.00 97.31 92 GLY A CA 1
ATOM 724 C C . GLY A 1 92 ? 0.777 7.010 -19.721 1.00 97.31 92 GLY A C 1
ATOM 725 O O . GLY A 1 92 ? 1.446 6.794 -20.739 1.00 97.31 92 GLY A O 1
ATOM 726 N N . ARG A 1 93 ? 1.318 6.922 -18.496 1.00 97.31 93 ARG A N 1
ATOM 727 C CA . ARG A 1 93 ? 2.666 6.363 -18.295 1.00 97.31 93 ARG A CA 1
ATOM 728 C C . ARG A 1 93 ? 2.669 4.865 -18.602 1.00 97.31 93 ARG A C 1
ATOM 730 O O . ARG A 1 93 ? 1.654 4.174 -18.560 1.00 97.31 93 ARG A O 1
ATOM 737 N N . ASN A 1 94 ? 3.842 4.354 -18.942 1.00 98.06 94 ASN A N 1
ATOM 738 C CA . ASN A 1 94 ? 4.064 2.933 -19.163 1.00 98.06 94 ASN A CA 1
ATOM 739 C C . ASN A 1 94 ? 5.484 2.559 -18.748 1.00 98.06 94 ASN A C 1
ATOM 741 O O . ASN A 1 94 ? 6.361 3.420 -18.635 1.00 98.06 94 ASN A O 1
ATOM 745 N N . GLY A 1 95 ? 5.700 1.271 -18.533 1.00 97.12 95 GLY A N 1
ATOM 746 C CA . GLY A 1 95 ? 6.995 0.740 -18.157 1.00 97.12 95 GLY A CA 1
ATOM 747 C C . GLY A 1 95 ? 6.949 -0.764 -17.970 1.00 97.12 95 GLY A C 1
ATOM 748 O O . GLY A 1 95 ? 6.106 -1.452 -18.548 1.00 97.12 95 GLY A O 1
ATOM 749 N N . TRP A 1 96 ? 7.882 -1.258 -17.162 1.00 97.00 96 TRP A N 1
ATOM 750 C CA . TRP A 1 96 ? 8.094 -2.679 -16.938 1.00 97.00 96 TRP A CA 1
ATOM 751 C C . TRP A 1 96 ? 8.300 -2.971 -15.454 1.00 97.00 96 TRP A C 1
ATOM 753 O O . TRP A 1 96 ? 8.838 -2.135 -14.723 1.00 97.00 96 TRP A O 1
ATOM 763 N N . VAL A 1 97 ? 7.862 -4.152 -15.024 1.00 96.50 97 VAL A N 1
ATOM 764 C CA . VAL A 1 97 ? 8.454 -4.856 -13.884 1.00 96.50 97 VAL A CA 1
ATOM 765 C C . VAL A 1 97 ? 9.567 -5.721 -14.465 1.00 96.50 97 VAL A C 1
ATOM 767 O O . VAL A 1 97 ? 9.288 -6.669 -15.203 1.00 96.50 97 VAL A O 1
ATOM 770 N N . ASP A 1 98 ? 10.814 -5.343 -14.197 1.00 95.69 98 ASP A N 1
ATOM 771 C CA . ASP A 1 98 ? 11.989 -5.964 -14.811 1.00 95.69 98 ASP A CA 1
ATOM 772 C C . ASP A 1 98 ? 12.222 -7.358 -14.221 1.00 95.69 98 ASP A C 1
ATOM 774 O O . ASP A 1 98 ? 12.230 -7.526 -13.004 1.00 95.69 98 ASP A O 1
ATOM 778 N N . TYR A 1 99 ? 12.474 -8.366 -15.052 1.00 95.00 99 TYR A N 1
ATOM 779 C CA . TYR A 1 99 ? 12.809 -9.697 -14.570 1.00 95.00 99 TYR A CA 1
ATOM 780 C C . TYR A 1 99 ? 14.264 -9.759 -14.085 1.00 95.00 99 TYR A C 1
ATOM 782 O O . TYR A 1 99 ? 15.228 -9.717 -14.855 1.00 95.00 99 TYR A O 1
ATOM 790 N N . LEU A 1 100 ? 14.437 -9.943 -12.780 1.00 93.06 100 LEU A N 1
ATOM 791 C CA . LEU A 1 100 ? 15.735 -9.904 -12.113 1.00 93.06 100 LEU A CA 1
ATOM 792 C C . LEU A 1 100 ? 16.372 -11.296 -12.026 1.00 93.06 100 LEU A C 1
ATOM 794 O O . LEU A 1 100 ? 16.503 -11.892 -10.957 1.00 93.06 100 LEU A O 1
ATOM 798 N N . SER A 1 101 ? 16.815 -11.810 -13.174 1.00 92.31 101 SER A N 1
ATOM 799 C CA . SER A 1 101 ? 17.402 -13.160 -13.302 1.00 92.31 101 SER A CA 1
ATOM 800 C C . SER A 1 101 ? 18.625 -13.441 -12.413 1.00 92.31 101 SER A C 1
ATOM 802 O O . SER A 1 101 ? 18.956 -14.603 -12.181 1.00 92.31 101 SER A O 1
ATOM 804 N N . ALA A 1 102 ? 19.299 -12.397 -11.921 1.00 91.75 102 ALA A N 1
ATOM 805 C CA . ALA A 1 102 ? 20.425 -12.521 -10.999 1.00 91.75 102 ALA A CA 1
ATOM 806 C C . ALA A 1 102 ? 19.999 -12.911 -9.572 1.00 91.75 102 ALA A C 1
ATOM 808 O O . ALA A 1 102 ? 20.799 -13.499 -8.846 1.00 91.75 102 ALA A O 1
ATOM 809 N N . TYR A 1 103 ? 18.758 -12.602 -9.184 1.00 90.56 103 TYR A N 1
ATOM 810 C CA . TYR A 1 103 ? 18.249 -12.794 -7.823 1.00 90.56 103 TYR A CA 1
ATOM 811 C C . TYR A 1 103 ? 17.133 -13.838 -7.764 1.00 90.56 103 TYR A C 1
ATOM 813 O O . TYR A 1 103 ? 17.016 -14.560 -6.775 1.00 90.56 103 TYR A O 1
ATOM 821 N N . HIS A 1 104 ? 16.337 -13.966 -8.829 1.00 92.00 104 HIS A N 1
ATOM 822 C CA . HIS A 1 104 ? 15.124 -14.778 -8.827 1.00 92.00 104 HIS A CA 1
ATOM 823 C C . HIS A 1 104 ? 15.187 -15.944 -9.816 1.00 92.00 104 HIS A C 1
ATOM 825 O O . HIS A 1 104 ? 15.755 -15.859 -10.906 1.00 92.00 104 HIS A O 1
ATOM 831 N N . THR A 1 105 ? 14.573 -17.062 -9.421 1.00 94.81 105 THR A N 1
ATOM 832 C CA . THR A 1 105 ? 14.535 -18.295 -10.225 1.00 94.81 105 THR A CA 1
ATOM 833 C C . THR A 1 105 ? 13.138 -18.648 -10.726 1.00 94.81 105 THR A C 1
ATOM 835 O O . THR A 1 105 ? 13.036 -19.512 -11.601 1.00 94.81 105 THR A O 1
ATOM 838 N N . GLN A 1 106 ? 12.079 -17.981 -10.236 1.00 94.38 106 GLN A N 1
ATOM 839 C CA . GLN A 1 106 ? 10.712 -18.225 -10.700 1.00 94.38 106 GLN A CA 1
ATOM 840 C C . GLN A 1 106 ? 10.551 -17.924 -12.191 1.00 94.38 106 GLN A C 1
ATOM 842 O O . GLN A 1 106 ? 11.193 -17.028 -12.733 1.00 94.38 106 GLN A O 1
ATOM 847 N N . ASP A 1 107 ? 9.670 -18.663 -12.861 1.00 95.75 107 ASP A N 1
ATOM 848 C CA . ASP A 1 107 ? 9.464 -18.515 -14.303 1.00 95.75 107 ASP A CA 1
ATOM 849 C C . ASP A 1 107 ? 8.775 -17.196 -14.684 1.00 95.75 107 ASP A C 1
ATOM 851 O O . ASP A 1 107 ? 8.996 -16.704 -15.788 1.00 95.75 107 ASP A O 1
ATOM 855 N N . TYR A 1 108 ? 7.950 -16.623 -13.803 1.00 95.81 108 TYR A N 1
ATOM 856 C CA . TYR A 1 108 ? 7.141 -15.439 -14.091 1.00 95.81 108 TYR A CA 1
ATOM 857 C C . TYR A 1 108 ? 6.984 -14.558 -12.854 1.00 95.81 108 TYR A C 1
ATOM 859 O O . TYR A 1 108 ? 6.833 -15.072 -11.748 1.00 95.81 108 TYR A O 1
ATOM 867 N N . TYR A 1 109 ? 6.954 -13.241 -13.060 1.00 95.56 109 TYR A N 1
ATOM 868 C CA . TYR A 1 109 ? 6.424 -12.286 -12.077 1.00 95.56 109 TYR A CA 1
ATOM 869 C C . TYR A 1 109 ? 4.937 -11.993 -12.298 1.00 95.56 109 TYR A C 1
ATOM 871 O O . TYR A 1 109 ? 4.248 -11.554 -11.385 1.00 95.56 109 TYR A O 1
ATOM 879 N N . TYR A 1 110 ? 4.422 -12.267 -13.500 1.00 97.06 110 TYR A N 1
ATOM 880 C CA . TYR A 1 110 ? 2.992 -12.187 -13.764 1.00 97.06 110 TYR A CA 1
ATOM 881 C C . TYR A 1 110 ? 2.254 -13.285 -12.975 1.00 97.06 110 TYR A C 1
ATOM 883 O O . TYR A 1 110 ? 2.664 -14.450 -13.059 1.00 97.06 110 TYR A O 1
ATOM 891 N N . PRO A 1 111 ? 1.169 -12.963 -12.247 1.00 95.38 111 PRO A N 1
ATOM 892 C CA . PRO A 1 111 ? 0.486 -13.922 -11.388 1.00 95.38 111 PRO A CA 1
ATOM 893 C C . PRO A 1 111 ? 0.007 -15.177 -12.125 1.00 95.38 111 PRO A C 1
ATOM 895 O O . PRO A 1 111 ? -0.729 -15.105 -13.110 1.00 95.38 111 PRO A O 1
ATOM 898 N N . ALA A 1 112 ? 0.388 -16.350 -11.616 1.00 94.56 112 ALA A N 1
ATOM 899 C CA . ALA A 1 112 ? 0.063 -17.632 -12.246 1.00 94.56 112 ALA A CA 1
ATOM 900 C C . ALA A 1 112 ? -1.437 -17.982 -12.197 1.00 94.56 112 ALA A C 1
ATOM 902 O O . ALA A 1 112 ? -1.902 -18.793 -12.994 1.00 94.56 112 ALA A O 1
ATOM 903 N N . TRP A 1 113 ? -2.187 -17.385 -11.266 1.00 95.31 113 TRP A N 1
ATOM 904 C CA . TRP A 1 113 ? -3.624 -17.618 -11.087 1.00 95.31 113 TRP A CA 1
ATOM 905 C C . TRP A 1 113 ? -4.514 -16.757 -11.990 1.00 95.31 113 TRP A C 1
ATOM 907 O O . TRP A 1 113 ? -5.704 -17.036 -12.104 1.00 95.31 113 TRP A O 1
ATOM 917 N N . ILE A 1 114 ? -3.964 -15.729 -12.638 1.00 96.62 114 ILE A N 1
ATOM 918 C CA . ILE A 1 114 ? -4.697 -14.926 -13.622 1.00 96.62 114 ILE A CA 1
ATOM 919 C C . ILE A 1 114 ? -4.618 -15.665 -14.953 1.00 96.62 114 ILE A C 1
ATOM 921 O O . ILE A 1 114 ? -3.527 -16.065 -15.363 1.00 96.62 114 ILE A O 1
ATOM 925 N N . SER A 1 115 ? -5.750 -15.864 -15.629 1.00 96.50 115 SER A N 1
ATOM 926 C CA . SER A 1 115 ? -5.816 -16.619 -16.893 1.00 96.50 115 SER A CA 1
ATOM 927 C C . SER A 1 115 ? -5.720 -15.710 -18.123 1.00 96.50 115 SER A C 1
ATOM 929 O O . SER A 1 115 ? -5.217 -16.096 -19.177 1.00 96.50 115 SER A O 1
ATOM 931 N N . GLU A 1 116 ? -6.110 -14.456 -17.946 1.00 98.25 116 GLU A N 1
ATOM 932 C CA . GLU A 1 116 ? -6.192 -13.396 -18.934 1.00 98.25 116 GLU A CA 1
ATOM 933 C C . GLU A 1 116 ? -4.796 -12.892 -19.323 1.00 98.25 116 GLU A C 1
ATOM 935 O O . GLU A 1 116 ? -3.829 -13.023 -18.568 1.00 98.25 116 GLU A O 1
ATOM 940 N N . ASN A 1 117 ? -4.674 -12.292 -20.509 1.00 98.19 117 ASN A N 1
ATOM 941 C CA . ASN A 1 117 ? -3.410 -11.709 -20.978 1.00 98.19 117 ASN A CA 1
ATOM 942 C C . ASN A 1 117 ? -3.080 -10.362 -20.331 1.00 98.19 117 ASN A C 1
ATOM 944 O O . ASN A 1 117 ? -1.985 -9.847 -20.531 1.00 98.19 117 ASN A O 1
ATOM 948 N N . SER A 1 118 ? -4.010 -9.793 -19.575 1.00 98.56 118 SER A N 1
ATOM 949 C CA . SER A 1 118 ? -3.779 -8.599 -18.779 1.00 98.56 118 SER A CA 1
ATOM 950 C C . SER A 1 118 ? -4.741 -8.550 -17.603 1.00 98.56 118 SER A C 1
ATOM 952 O O . SER A 1 118 ? -5.818 -9.145 -17.656 1.00 98.56 118 SER A O 1
ATOM 954 N N . TYR A 1 119 ? -4.380 -7.790 -16.577 1.00 98.62 119 TYR A N 1
ATOM 955 C CA . TYR A 1 119 ? -5.264 -7.443 -15.468 1.00 98.62 119 TYR A CA 1
ATOM 956 C C . TYR A 1 119 ? -5.001 -6.010 -15.024 1.00 98.62 119 TYR A C 1
ATOM 958 O O . TYR A 1 119 ? -3.888 -5.502 -15.174 1.00 98.62 119 TYR A O 1
ATOM 966 N N . THR A 1 120 ? -6.027 -5.372 -14.472 1.00 98.62 120 THR A N 1
ATOM 967 C CA . THR A 1 120 ? -5.963 -3.991 -13.995 1.00 98.62 120 THR A CA 1
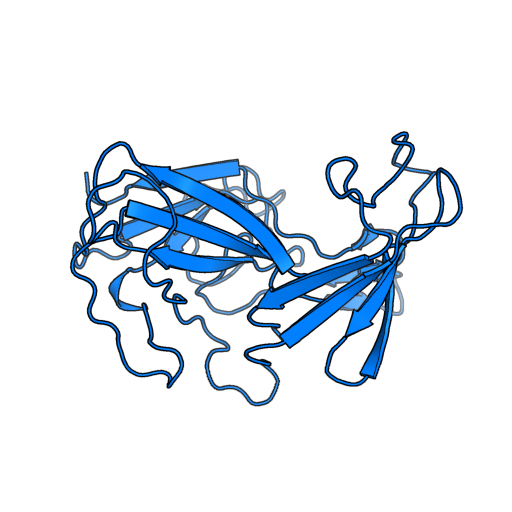ATOM 968 C C . THR A 1 120 ? -6.127 -3.974 -12.486 1.00 98.62 120 THR A C 1
ATOM 970 O O . THR A 1 120 ? -7.006 -4.639 -11.941 1.00 98.62 120 THR A O 1
ATOM 973 N N . LEU A 1 121 ? -5.256 -3.226 -11.820 1.00 98.38 121 LEU A N 1
ATOM 974 C CA . LEU A 1 121 ? -5.350 -2.933 -10.398 1.00 98.38 121 LEU A CA 1
ATOM 975 C C . LEU A 1 121 ? -5.657 -1.453 -10.223 1.00 98.38 121 LEU A C 1
ATOM 977 O O . LEU A 1 121 ? -5.000 -0.618 -10.845 1.00 98.38 121 LEU A O 1
ATOM 981 N N . THR A 1 122 ? -6.609 -1.154 -9.344 1.00 98.38 122 THR A N 1
ATOM 982 C CA . THR A 1 122 ? -7.037 0.208 -9.015 1.00 98.38 122 THR A CA 1
ATOM 983 C C . THR A 1 122 ? -6.758 0.493 -7.543 1.00 98.38 122 THR A C 1
ATOM 985 O O . THR A 1 122 ? -6.901 -0.392 -6.694 1.00 98.38 122 THR A O 1
ATOM 988 N N . GLY A 1 123 ? -6.349 1.719 -7.233 1.00 97.50 123 GLY A N 1
ATOM 989 C CA . GLY A 1 123 ? -6.116 2.164 -5.862 1.00 97.50 123 GLY A CA 1
ATOM 990 C C . GLY A 1 123 ? -5.592 3.593 -5.789 1.00 97.50 123 GLY A C 1
ATOM 991 O O . GLY A 1 123 ? -5.638 4.338 -6.768 1.00 97.50 123 GLY A O 1
ATOM 992 N N . THR A 1 124 ? -5.062 3.953 -4.627 1.00 98.12 124 THR A N 1
ATOM 993 C CA . THR A 1 124 ? -4.425 5.252 -4.383 1.00 98.12 124 THR A CA 1
ATOM 994 C C . THR A 1 124 ? -2.935 5.158 -4.665 1.00 98.12 124 THR A C 1
ATOM 996 O O . THR A 1 124 ? -2.246 4.318 -4.088 1.00 98.12 124 THR A O 1
ATOM 999 N N . CYS A 1 125 ? -2.428 6.006 -5.562 1.00 98.44 125 CYS A N 1
ATOM 1000 C CA . CYS A 1 125 ? -1.007 6.077 -5.892 1.00 98.44 125 CYS A CA 1
ATOM 1001 C C . CYS A 1 125 ? -0.361 7.297 -5.240 1.00 98.44 125 CYS A C 1
ATOM 1003 O O . CYS A 1 125 ? -0.699 8.435 -5.564 1.00 98.44 125 CYS A O 1
ATOM 1005 N N . LEU A 1 126 ? 0.609 7.043 -4.369 1.00 98.62 126 LEU A N 1
ATOM 1006 C CA . LEU A 1 126 ? 1.476 8.053 -3.782 1.00 98.62 126 LEU A CA 1
ATOM 1007 C C . LEU A 1 126 ? 2.550 8.480 -4.786 1.00 98.62 126 LEU A C 1
ATOM 1009 O O . LEU A 1 126 ? 2.997 7.694 -5.632 1.00 98.62 126 LEU A O 1
ATOM 1013 N N . ALA A 1 127 ? 3.010 9.719 -4.645 1.00 97.81 127 ALA A N 1
ATOM 1014 C CA . ALA A 1 127 ? 4.210 10.187 -5.317 1.00 97.81 127 ALA A CA 1
ATOM 1015 C C . ALA A 1 127 ? 5.428 9.421 -4.793 1.00 97.81 127 ALA A C 1
ATOM 1017 O O . ALA A 1 127 ? 5.759 9.523 -3.616 1.00 97.81 127 ALA A O 1
ATOM 1018 N N . ALA A 1 128 ? 6.105 8.675 -5.665 1.00 97.00 128 ALA A N 1
ATOM 1019 C CA . ALA A 1 128 ? 7.289 7.920 -5.278 1.00 97.00 128 ALA A CA 1
ATOM 1020 C C . ALA A 1 128 ? 8.419 8.849 -4.803 1.00 97.00 128 ALA A C 1
ATOM 1022 O O . ALA A 1 128 ? 8.699 9.869 -5.434 1.00 97.00 128 ALA A O 1
ATOM 1023 N N . ARG A 1 129 ? 9.089 8.470 -3.709 1.00 96.75 129 ARG A N 1
ATOM 1024 C CA . ARG A 1 129 ? 10.199 9.225 -3.103 1.00 96.75 129 ARG A CA 1
ATOM 1025 C C . ARG A 1 129 ? 11.533 8.477 -3.160 1.00 96.75 129 ARG A C 1
ATOM 1027 O O . ARG A 1 129 ? 12.391 8.659 -2.302 1.00 96.75 129 ARG A O 1
ATOM 1034 N N . ASN A 1 130 ? 11.702 7.609 -4.155 1.00 96.00 130 ASN A N 1
ATOM 1035 C CA . ASN A 1 130 ? 12.959 6.910 -4.364 1.00 96.00 130 ASN A CA 1
ATOM 1036 C C . ASN A 1 130 ? 13.932 7.770 -5.183 1.00 96.00 130 ASN A C 1
ATOM 1038 O O . ASN A 1 130 ? 13.610 8.243 -6.274 1.00 96.00 130 ASN A O 1
ATOM 1042 N N . THR A 1 131 ? 15.137 7.973 -4.661 1.00 96.38 131 THR A N 1
ATOM 1043 C CA . THR A 1 131 ? 16.195 8.761 -5.306 1.00 96.38 131 THR A CA 1
ATOM 1044 C C . THR A 1 131 ? 17.480 7.951 -5.402 1.00 96.38 131 THR A C 1
ATOM 1046 O O . THR A 1 131 ? 17.695 7.028 -4.622 1.00 96.38 131 THR A O 1
ATOM 1049 N N . GLN A 1 132 ? 18.330 8.272 -6.378 1.00 96.38 132 GLN A N 1
ATOM 1050 C CA . GLN A 1 132 ? 19.646 7.656 -6.511 1.00 96.38 132 GLN A CA 1
ATOM 1051 C C . GLN A 1 132 ? 20.726 8.716 -6.321 1.00 96.38 132 GLN A C 1
ATOM 1053 O O . GLN A 1 132 ? 20.754 9.726 -7.032 1.00 96.38 132 GLN A O 1
ATOM 1058 N N . ASP A 1 133 ? 21.643 8.473 -5.392 1.00 94.12 133 ASP A N 1
ATOM 1059 C CA . ASP A 1 133 ? 22.822 9.307 -5.225 1.00 94.12 133 ASP A CA 1
ATOM 1060 C C . ASP A 1 133 ? 23.719 9.181 -6.468 1.00 94.12 133 ASP A C 1
ATOM 1062 O O . ASP A 1 133 ? 24.158 8.096 -6.853 1.00 94.12 133 ASP A O 1
ATOM 1066 N N . SER A 1 134 ? 23.999 10.312 -7.115 1.00 93.25 134 SER A N 1
ATOM 1067 C CA . SER A 1 134 ? 24.716 10.331 -8.398 1.00 93.25 134 SER A CA 1
ATOM 1068 C C . SER A 1 134 ? 26.216 10.026 -8.292 1.00 93.25 134 SER A C 1
ATOM 1070 O O . SER A 1 134 ? 26.855 9.787 -9.317 1.00 93.25 134 SER A O 1
ATOM 1072 N N . GLN A 1 135 ? 26.792 10.031 -7.086 1.00 94.00 135 GLN A N 1
ATOM 1073 C CA . GLN A 1 135 ? 28.218 9.777 -6.855 1.00 94.00 135 GLN A CA 1
ATOM 1074 C C . GLN A 1 135 ? 28.479 8.322 -6.460 1.00 94.00 135 GLN A C 1
ATOM 1076 O O . GLN A 1 135 ? 29.430 7.707 -6.940 1.00 94.00 135 GLN A O 1
ATOM 1081 N N . THR A 1 136 ? 27.643 7.783 -5.578 1.00 93.88 136 THR A N 1
ATOM 1082 C CA . THR A 1 136 ? 27.761 6.432 -5.017 1.00 93.88 136 THR A CA 1
ATOM 1083 C C . THR A 1 136 ? 26.915 5.411 -5.775 1.00 93.88 136 THR A C 1
ATOM 1085 O O . THR A 1 136 ? 27.245 4.227 -5.775 1.00 93.88 136 THR A O 1
ATOM 1088 N N . GLY A 1 137 ? 25.844 5.855 -6.440 1.00 92.88 137 GLY A N 1
ATOM 1089 C CA . GLY A 1 137 ? 24.866 4.994 -7.099 1.00 92.88 137 GLY A CA 1
ATOM 1090 C C . GLY A 1 137 ? 23.883 4.316 -6.140 1.00 92.88 137 GLY A C 1
ATOM 1091 O O . GLY A 1 137 ? 23.106 3.471 -6.594 1.00 92.88 137 GLY A O 1
ATOM 1092 N N . TYR A 1 138 ? 23.912 4.652 -4.845 1.00 93.44 138 TYR A N 1
ATOM 1093 C CA . TYR A 1 138 ? 22.998 4.097 -3.850 1.00 93.44 138 TYR A CA 1
ATOM 1094 C C . TYR A 1 138 ? 21.601 4.688 -3.971 1.00 93.44 138 TYR A C 1
ATOM 1096 O O . TYR A 1 138 ? 21.436 5.867 -4.279 1.00 93.44 138 TYR A O 1
ATOM 1104 N N . TRP A 1 139 ? 20.612 3.832 -3.743 1.00 95.62 139 TRP A N 1
ATOM 1105 C CA . TRP A 1 139 ? 19.209 4.207 -3.723 1.00 95.62 139 TRP A CA 1
ATOM 1106 C C . TRP A 1 139 ? 18.768 4.536 -2.305 1.00 95.62 139 TRP A C 1
ATOM 1108 O O . TRP A 1 139 ? 19.214 3.903 -1.352 1.00 95.62 139 TRP A O 1
ATOM 1118 N N . ASP A 1 140 ? 17.886 5.519 -2.213 1.00 95.88 140 ASP A N 1
ATOM 1119 C CA . ASP A 1 140 ? 17.251 5.995 -0.993 1.00 95.88 140 ASP A CA 1
ATOM 1120 C C . ASP A 1 140 ? 15.741 6.059 -1.241 1.00 95.88 140 ASP A C 1
ATOM 1122 O O . ASP A 1 140 ? 15.279 6.873 -2.047 1.00 95.88 140 ASP A O 1
ATOM 1126 N N . ASN A 1 141 ? 14.987 5.170 -0.594 1.00 96.56 141 ASN A N 1
ATOM 1127 C CA . ASN A 1 141 ? 13.528 5.153 -0.594 1.00 96.56 141 ASN A CA 1
ATOM 1128 C C . ASN A 1 141 ? 13.033 5.934 0.633 1.00 96.56 141 ASN A C 1
ATOM 1130 O O . ASN A 1 141 ? 12.877 5.379 1.724 1.00 96.56 141 ASN A O 1
ATOM 1134 N N . GLN A 1 142 ? 12.803 7.233 0.450 1.00 97.50 142 GLN A N 1
ATOM 1135 C CA . GLN A 1 142 ? 12.500 8.149 1.550 1.00 97.50 142 GLN A CA 1
ATOM 1136 C C . GLN A 1 142 ? 11.131 7.883 2.174 1.00 97.50 142 GLN A C 1
ATOM 1138 O O . GLN A 1 142 ? 10.181 7.479 1.497 1.00 97.50 142 GLN A O 1
ATOM 1143 N N . SER A 1 143 ? 11.024 8.177 3.469 1.00 97.62 143 SER A N 1
ATOM 1144 C CA . SER A 1 143 ? 9.804 7.964 4.235 1.00 97.62 143 SER A CA 1
ATOM 1145 C C . SER A 1 143 ? 8.699 8.977 3.931 1.00 97.62 143 SER A C 1
ATOM 1147 O O . SER A 1 143 ? 8.895 10.053 3.351 1.00 97.62 143 SER A O 1
ATOM 1149 N N . TYR A 1 144 ? 7.503 8.599 4.359 1.00 98.44 144 TYR A N 1
ATOM 1150 C CA . TYR A 1 144 ? 6.304 9.418 4.456 1.00 98.44 144 TYR A CA 1
ATOM 1151 C C . TYR A 1 144 ? 6.012 9.682 5.936 1.00 98.44 144 TYR A C 1
ATOM 1153 O O . TYR A 1 144 ? 6.407 8.895 6.797 1.00 98.44 144 TYR A O 1
ATOM 1161 N N . ASP A 1 145 ? 5.314 10.772 6.263 1.00 98.38 145 ASP A N 1
ATOM 1162 C CA . ASP A 1 145 ? 5.248 11.206 7.663 1.00 98.38 145 ASP A CA 1
ATOM 1163 C C . ASP A 1 145 ? 4.461 10.236 8.555 1.00 98.38 145 ASP A C 1
ATOM 1165 O O . ASP A 1 145 ? 4.839 10.071 9.712 1.00 98.38 145 ASP A O 1
ATOM 1169 N N . TRP A 1 146 ? 3.361 9.649 8.062 1.00 98.62 146 TRP A N 1
ATOM 1170 C CA . TRP A 1 146 ? 2.520 8.674 8.778 1.00 98.62 146 TRP A CA 1
ATOM 1171 C C . TRP A 1 146 ? 1.412 8.103 7.871 1.00 98.62 146 TRP A C 1
ATOM 1173 O O . TRP A 1 146 ? 1.057 8.707 6.854 1.00 98.62 146 TRP A O 1
ATOM 1183 N N . GLY A 1 147 ? 0.798 6.997 8.296 1.00 98.44 147 GLY A N 1
ATOM 1184 C CA . GLY A 1 147 ? -0.427 6.429 7.726 1.00 98.44 147 GLY A CA 1
ATOM 1185 C C . GLY A 1 147 ? -0.204 5.340 6.683 1.00 98.44 147 GLY A C 1
ATOM 1186 O O . GLY A 1 147 ? -1.145 4.989 5.977 1.00 98.44 147 GLY A O 1
ATOM 1187 N N . TYR A 1 148 ? 1.008 4.790 6.594 1.00 98.69 148 TYR A N 1
ATOM 1188 C CA . TYR A 1 148 ? 1.359 3.778 5.599 1.00 98.69 148 TYR A CA 1
ATOM 1189 C C . TYR A 1 148 ? 2.083 2.604 6.247 1.00 98.69 148 TYR A C 1
ATOM 1191 O O . TYR A 1 148 ? 2.872 2.789 7.172 1.00 98.69 148 TYR A O 1
ATOM 1199 N N . VAL A 1 149 ? 1.814 1.394 5.757 1.00 98.38 149 VAL A N 1
ATOM 1200 C CA . VAL A 1 149 ? 2.578 0.195 6.141 1.00 98.38 149 VAL A CA 1
ATOM 1201 C C . VAL A 1 149 ? 3.955 0.259 5.507 1.00 98.38 149 VAL A C 1
ATOM 1203 O O . VAL A 1 149 ? 4.098 0.834 4.430 1.00 98.38 149 VAL A O 1
ATOM 1206 N N . ASP A 1 150 ? 4.934 -0.359 6.161 1.00 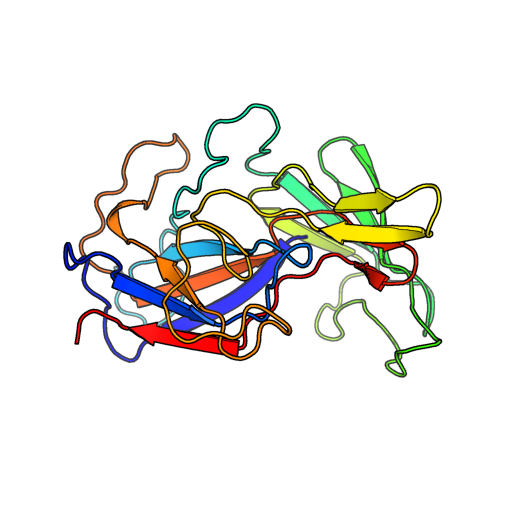98.25 150 ASP A N 1
ATOM 1207 C CA . ASP A 1 150 ? 6.287 -0.503 5.632 1.00 98.25 150 ASP A CA 1
ATOM 1208 C C . ASP A 1 150 ? 6.9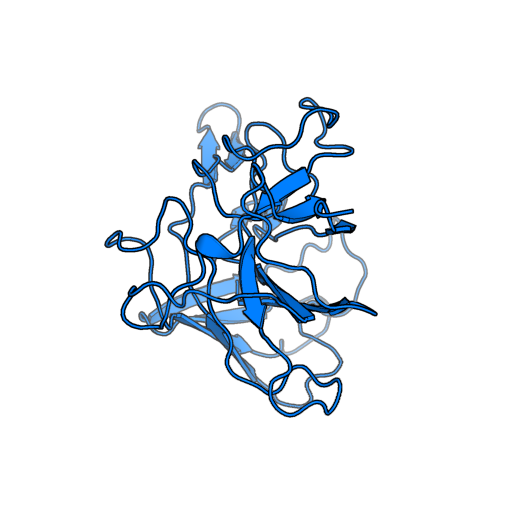26 0.851 5.314 1.00 98.25 150 ASP A C 1
ATOM 1210 O O . ASP A 1 150 ? 7.476 1.120 4.246 1.00 98.25 150 ASP A O 1
ATOM 1214 N N . ASN A 1 151 ? 6.785 1.756 6.278 1.00 98.25 151 ASN A N 1
ATOM 1215 C CA . ASN A 1 151 ? 7.199 3.136 6.151 1.00 98.25 151 ASN A CA 1
ATOM 1216 C C . ASN A 1 151 ? 7.957 3.577 7.404 1.00 98.25 151 ASN A C 1
ATOM 1218 O O . ASN A 1 151 ? 7.492 3.393 8.529 1.00 98.25 151 ASN A O 1
ATOM 1222 N N . PHE A 1 152 ? 9.105 4.224 7.221 1.00 97.31 152 PHE A N 1
ATOM 1223 C CA . PHE A 1 152 ? 9.925 4.729 8.322 1.00 97.31 152 PHE A CA 1
ATOM 1224 C C . PHE A 1 152 ? 9.448 6.121 8.794 1.00 97.31 152 PHE A C 1
ATOM 1226 O O . PHE A 1 152 ? 10.187 7.105 8.749 1.00 97.31 152 PHE A O 1
ATOM 1233 N N . GLY A 1 153 ? 8.159 6.215 9.144 1.00 96.50 153 GLY A N 1
ATOM 1234 C CA . GLY A 1 153 ? 7.463 7.451 9.521 1.00 96.50 153 GLY A CA 1
ATOM 1235 C C . GLY A 1 153 ? 7.360 7.693 11.032 1.00 96.50 153 GLY A C 1
ATOM 1236 O O . GLY A 1 153 ? 7.928 6.980 11.851 1.00 96.50 153 GLY A O 1
ATOM 1237 N N . ASN A 1 154 ? 6.582 8.703 11.424 1.00 96.69 154 ASN A N 1
ATOM 1238 C CA . ASN A 1 154 ? 6.357 9.075 12.829 1.00 96.69 154 ASN A CA 1
ATOM 1239 C C . ASN A 1 154 ? 5.374 8.146 13.563 1.00 96.69 154 ASN A C 1
ATOM 1241 O O . ASN A 1 154 ? 5.162 8.289 14.767 1.00 96.69 154 ASN A O 1
ATOM 1245 N N . ASP A 1 155 ? 4.732 7.233 12.838 1.00 97.25 155 ASP A N 1
ATOM 1246 C CA . ASP A 1 155 ? 3.743 6.282 13.341 1.00 97.25 155 ASP A CA 1
ATOM 1247 C C . ASP A 1 155 ? 4.335 4.917 13.715 1.00 97.25 155 ASP A C 1
ATOM 1249 O O . ASP A 1 155 ? 3.601 3.962 13.972 1.00 97.25 155 ASP A O 1
ATOM 1253 N N . GLN A 1 156 ? 5.660 4.826 13.784 1.00 96.38 156 GLN A N 1
ATOM 1254 C CA . GLN A 1 156 ? 6.352 3.624 14.219 1.00 96.38 156 GLN A CA 1
ATOM 1255 C C . GLN A 1 156 ? 6.043 3.268 15.673 1.00 96.38 156 GLN A C 1
ATOM 1257 O O . GLN A 1 156 ? 6.053 4.115 16.571 1.00 96.38 156 GLN A O 1
ATOM 1262 N N . ILE A 1 157 ? 5.821 1.979 15.911 1.00 96.25 157 ILE A N 1
ATOM 1263 C CA . ILE A 1 157 ? 5.746 1.407 1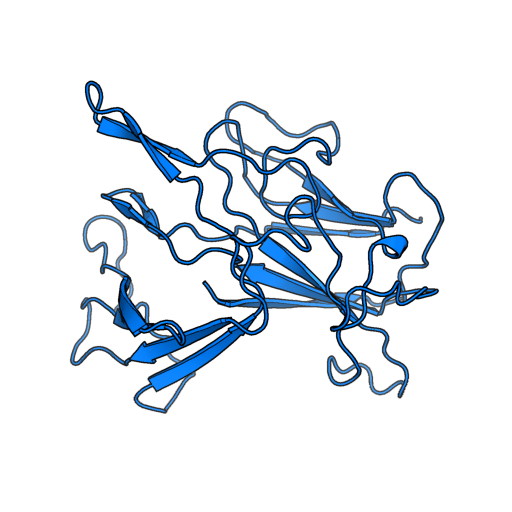7.251 1.00 96.25 157 ILE A CA 1
ATOM 1264 C C . ILE A 1 157 ? 7.166 1.101 17.732 1.00 96.25 157 ILE A C 1
ATOM 1266 O O . ILE A 1 157 ? 7.958 0.480 17.023 1.00 96.25 157 ILE A O 1
ATOM 1270 N N . GLU A 1 158 ? 7.481 1.498 18.965 1.00 92.69 158 GLU A N 1
ATOM 1271 C CA . GLU A 1 158 ? 8.775 1.207 19.585 1.00 92.69 158 GLU A CA 1
ATOM 1272 C C . GLU A 1 158 ? 9.067 -0.308 19.621 1.00 92.69 158 GLU A C 1
ATOM 1274 O O . GLU A 1 158 ? 8.174 -1.143 19.807 1.00 92.69 158 GLU A O 1
ATOM 1279 N N . GLY A 1 159 ? 10.345 -0.661 19.460 1.00 91.25 159 GLY A N 1
ATOM 1280 C CA . GLY A 1 159 ? 10.849 -2.031 19.600 1.00 91.25 159 GLY A CA 1
ATOM 1281 C C . GLY A 1 159 ? 11.407 -2.652 18.318 1.00 91.25 159 GLY A C 1
ATOM 1282 O O . GLY A 1 159 ? 12.091 -3.668 18.407 1.00 91.25 159 GLY A O 1
ATOM 1283 N N . GLY A 1 160 ? 11.170 -2.044 17.152 1.00 92.81 160 GLY A N 1
ATOM 1284 C CA . GLY A 1 160 ? 11.807 -2.443 15.896 1.00 92.81 160 GLY A CA 1
ATOM 1285 C C . GLY A 1 160 ? 13.254 -1.950 15.773 1.00 92.81 160 GLY A C 1
ATOM 1286 O O . GLY A 1 160 ? 13.638 -0.918 16.329 1.00 92.81 160 GLY A O 1
ATOM 1287 N N . SER A 1 161 ? 14.067 -2.675 15.010 1.00 92.75 161 SER A N 1
ATOM 1288 C CA . SER A 1 161 ? 15.421 -2.271 14.634 1.00 92.75 161 SER A CA 1
ATOM 1289 C C . SER A 1 161 ? 15.371 -1.168 13.584 1.00 92.75 161 SER A C 1
ATOM 1291 O O . SER A 1 161 ? 14.729 -1.308 12.546 1.00 92.75 161 SER A O 1
ATOM 1293 N N . THR A 1 162 ? 16.057 -0.056 13.828 1.00 90.81 162 THR A N 1
ATOM 1294 C CA . THR A 1 162 ? 16.191 1.039 12.852 1.00 90.81 162 THR A CA 1
ATOM 1295 C C . THR A 1 162 ? 17.335 0.819 11.862 1.00 90.81 162 THR A C 1
ATOM 1297 O O . THR A 1 162 ? 17.531 1.635 10.969 1.00 90.81 162 THR A O 1
ATOM 1300 N N . VAL A 1 163 ? 18.111 -0.258 12.031 1.00 91.62 163 VAL A N 1
ATOM 1301 C CA . VAL A 1 163 ? 19.298 -0.557 11.214 1.00 91.62 163 VAL A CA 1
ATOM 1302 C C . VAL A 1 163 ? 18.956 -1.465 10.038 1.00 91.62 163 VAL A C 1
ATOM 1304 O O . VAL A 1 163 ? 19.484 -1.274 8.950 1.00 91.62 163 VAL A O 1
ATOM 1307 N N . ASP A 1 164 ? 18.111 -2.467 10.272 1.00 92.81 164 ASP A N 1
ATOM 1308 C CA . ASP A 1 164 ? 17.754 -3.495 9.285 1.00 92.81 164 ASP A CA 1
ATOM 1309 C C . ASP A 1 164 ? 16.240 -3.703 9.153 1.00 92.81 164 ASP A C 1
ATOM 1311 O O . ASP A 1 164 ? 15.801 -4.624 8.470 1.00 92.81 164 ASP A O 1
ATOM 1315 N N . GLY A 1 165 ? 15.445 -2.885 9.848 1.00 95.81 165 GLY A N 1
ATOM 1316 C CA . GLY A 1 165 ? 13.989 -2.930 9.797 1.00 95.81 165 GLY A CA 1
ATOM 1317 C C . GLY A 1 165 ? 13.345 -4.111 10.523 1.00 95.81 165 GLY A C 1
ATOM 1318 O O . GLY A 1 165 ? 12.120 -4.229 10.561 1.00 95.81 165 GLY A O 1
ATOM 1319 N N . SER A 1 166 ? 14.130 -5.003 11.136 1.00 96.50 166 SER A N 1
ATOM 1320 C CA . SER A 1 166 ? 13.577 -6.180 11.807 1.00 96.50 166 SER A CA 1
ATOM 1321 C C . SER A 1 166 ? 12.646 -5.786 12.960 1.00 96.50 166 SER A C 1
ATOM 1323 O O . SER A 1 166 ? 12.985 -4.984 13.829 1.00 96.50 166 SER A O 1
ATOM 1325 N N . GLY A 1 167 ? 11.433 -6.344 12.963 1.00 96.12 167 GLY A N 1
ATOM 1326 C CA . GLY A 1 167 ? 10.418 -6.039 13.977 1.00 96.12 167 GLY A CA 1
ATOM 1327 C C . GLY A 1 167 ? 9.769 -4.654 13.854 1.00 96.12 167 GLY A C 1
ATOM 1328 O O . GLY A 1 167 ? 9.053 -4.257 14.774 1.00 96.12 167 GLY A O 1
ATOM 1329 N N . GLN A 1 168 ? 10.002 -3.917 12.762 1.00 97.69 168 GLN A N 1
ATOM 1330 C CA . GLN A 1 168 ? 9.377 -2.611 12.542 1.00 97.69 168 GLN A CA 1
ATOM 1331 C C . GLN A 1 168 ? 7.881 -2.731 12.282 1.00 97.69 168 GLN A C 1
ATOM 1333 O O . GLN A 1 168 ? 7.424 -3.587 11.524 1.00 97.69 168 GLN A O 1
ATOM 1338 N N . ARG A 1 169 ? 7.113 -1.864 12.942 1.00 98.06 169 ARG A N 1
ATOM 1339 C CA . ARG A 1 169 ? 5.649 -1.857 12.908 1.00 98.06 169 ARG A CA 1
ATOM 1340 C C . ARG A 1 169 ? 5.150 -0.425 12.805 1.00 98.06 169 ARG A C 1
ATOM 1342 O O . ARG A 1 169 ? 5.642 0.431 13.536 1.00 98.06 169 ARG A O 1
ATOM 1349 N N . ASN A 1 170 ? 4.135 -0.194 11.981 1.00 98.56 170 ASN A N 1
ATOM 1350 C CA . ASN A 1 170 ? 3.410 1.077 11.920 1.00 98.56 170 ASN A CA 1
ATOM 1351 C C . ASN A 1 170 ? 2.058 0.926 12.621 1.00 98.56 170 ASN A C 1
ATOM 1353 O O . ASN A 1 170 ? 1.369 -0.082 12.440 1.00 98.56 170 ASN A O 1
ATOM 1357 N N . GLY A 1 171 ? 1.703 1.903 13.452 1.00 98.44 171 GLY A N 1
ATOM 1358 C CA . GLY A 1 171 ? 0.425 1.967 14.151 1.00 98.44 171 GLY A CA 1
ATOM 1359 C C . GLY A 1 171 ? -0.639 2.710 13.348 1.00 98.44 171 GLY A C 1
ATOM 1360 O O . GLY A 1 171 ? -0.369 3.736 12.728 1.00 98.44 171 GLY A O 1
ATOM 1361 N N . PHE A 1 172 ? -1.880 2.232 13.413 1.00 98.75 172 PHE A N 1
ATOM 1362 C CA . PHE A 1 172 ? -3.002 2.781 12.654 1.00 98.75 172 PHE A CA 1
ATOM 1363 C C . PHE A 1 172 ? -4.185 3.117 13.552 1.00 98.75 172 PHE A C 1
ATOM 1365 O O . PHE A 1 172 ? -4.441 2.452 14.554 1.00 98.75 172 PHE A O 1
ATOM 1372 N N . LYS A 1 173 ? -4.916 4.167 13.172 1.00 98.62 173 LYS A N 1
ATOM 1373 C CA . LYS A 1 173 ? -6.151 4.598 13.833 1.00 98.62 173 LYS A CA 1
ATOM 1374 C C . LYS A 1 173 ? -7.329 4.385 12.896 1.00 98.62 173 LYS A C 1
ATOM 1376 O O . LYS A 1 173 ? -7.330 4.922 11.789 1.00 98.62 173 LYS A O 1
ATOM 1381 N N . ILE A 1 174 ? -8.361 3.698 13.362 1.00 98.75 174 ILE A N 1
ATOM 1382 C CA . ILE A 1 174 ? -9.626 3.506 12.643 1.00 98.75 174 ILE A CA 1
ATOM 1383 C C . ILE A 1 174 ? -10.328 4.852 12.431 1.00 98.75 174 ILE A C 1
ATOM 1385 O O . ILE A 1 174 ? -10.962 5.067 11.401 1.00 98.75 174 ILE A O 1
ATOM 1389 N N . SER A 1 175 ? -10.134 5.815 13.339 1.00 98.44 175 SER A N 1
ATOM 1390 C CA . SER A 1 175 ? -10.646 7.184 13.189 1.00 98.44 175 SER A CA 1
ATOM 1391 C C . SER A 1 175 ? -10.109 7.926 11.955 1.00 98.44 175 SER A C 1
ATOM 1393 O O . SER A 1 175 ? -10.630 8.982 11.610 1.00 98.44 175 SER A O 1
ATOM 1395 N N . ASN A 1 176 ? -9.060 7.417 11.300 1.00 98.56 176 ASN A N 1
ATOM 1396 C CA . ASN A 1 176 ? -8.544 7.977 10.051 1.00 98.56 176 ASN A CA 1
ATOM 1397 C C . ASN A 1 176 ? -9.301 7.482 8.809 1.00 98.56 176 ASN A C 1
ATOM 1399 O O . ASN A 1 176 ? -8.986 7.936 7.711 1.00 98.56 176 ASN A O 1
ATOM 1403 N N . ALA A 1 177 ? -10.276 6.583 8.961 1.00 98.75 177 ALA A N 1
ATOM 1404 C CA . ALA A 1 177 ? -11.093 6.098 7.858 1.00 98.75 177 ALA A CA 1
ATOM 1405 C C . ALA A 1 177 ? -11.875 7.241 7.198 1.00 98.75 177 ALA A C 1
ATOM 1407 O O . ALA A 1 177 ? -12.550 8.027 7.874 1.00 98.75 177 ALA A O 1
ATOM 1408 N N . ILE A 1 178 ? -11.793 7.311 5.871 1.00 98.38 178 ILE A N 1
ATOM 1409 C CA . ILE A 1 178 ? -12.465 8.321 5.056 1.00 98.38 178 ILE A CA 1
ATOM 1410 C C . ILE A 1 178 ? -13.347 7.690 3.982 1.00 98.38 178 ILE A C 1
ATOM 1412 O O . ILE A 1 178 ? -13.053 6.620 3.446 1.00 98.38 178 ILE A O 1
ATOM 1416 N N . HIS A 1 179 ? -14.423 8.394 3.645 1.00 96.31 179 HIS A N 1
ATOM 1417 C CA . HIS A 1 179 ? -15.162 8.175 2.410 1.00 96.31 179 HIS A CA 1
ATOM 1418 C C . HIS A 1 179 ? -14.343 8.650 1.201 1.00 96.31 179 HIS A C 1
ATOM 1420 O O . HIS A 1 179 ? -13.383 9.411 1.331 1.00 96.31 179 HIS A O 1
ATOM 1426 N N . ALA A 1 180 ? -14.768 8.252 -0.000 1.00 91.56 180 ALA A N 1
ATOM 1427 C CA . ALA A 1 180 ? -14.119 8.637 -1.256 1.00 91.56 180 ALA A CA 1
ATOM 1428 C C . ALA A 1 180 ? -14.063 10.163 -1.491 1.00 91.56 180 ALA A C 1
ATOM 1430 O O . ALA A 1 180 ? -13.223 10.638 -2.252 1.00 91.56 180 ALA A O 1
ATOM 1431 N N . ASP A 1 181 ? -14.942 10.940 -0.849 1.00 92.94 181 ASP A N 1
ATOM 1432 C CA . ASP A 1 181 ? -14.936 12.407 -0.894 1.00 92.94 181 ASP A CA 1
ATOM 1433 C C . ASP A 1 181 ? -14.005 13.057 0.152 1.00 92.94 181 ASP A C 1
ATOM 1435 O O . ASP A 1 181 ? -13.907 14.284 0.219 1.00 92.94 181 ASP A O 1
ATOM 1439 N N . GLY A 1 182 ? -13.314 12.248 0.960 1.00 93.62 182 GLY A N 1
ATOM 1440 C CA . GLY A 1 182 ? -12.402 12.678 2.017 1.00 93.62 182 GLY A CA 1
ATOM 1441 C C . GLY A 1 182 ? -13.076 12.996 3.354 1.00 93.62 182 GLY A C 1
ATOM 1442 O O . GLY A 1 182 ? -12.379 13.358 4.306 1.00 93.62 182 GLY A O 1
ATOM 1443 N N . THR A 1 183 ? -14.404 12.878 3.460 1.00 96.94 183 THR A N 1
ATOM 1444 C CA . THR A 1 183 ? -15.112 13.052 4.736 1.00 96.94 183 THR A CA 1
ATOM 1445 C C . THR A 1 183 ? -14.874 11.867 5.674 1.00 96.94 183 THR A C 1
ATOM 1447 O O . THR A 1 183 ? -14.616 10.747 5.240 1.00 96.94 183 THR A O 1
ATOM 1450 N N . GLU A 1 184 ? -14.922 12.108 6.985 1.00 97.69 184 GLU A N 1
ATOM 1451 C CA . GLU A 1 184 ? -14.659 11.080 7.999 1.00 97.69 184 GLU A CA 1
ATOM 1452 C C . GLU A 1 184 ? -15.765 10.018 8.024 1.00 97.69 184 GLU A C 1
ATOM 1454 O O . GLU A 1 184 ? -16.940 10.344 8.205 1.00 97.69 184 GLU A O 1
ATOM 1459 N N . ALA A 1 185 ? -15.381 8.743 7.923 1.00 98.19 185 ALA A N 1
ATOM 1460 C CA . ALA A 1 185 ? -16.320 7.620 7.917 1.00 98.19 185 ALA A CA 1
ATOM 1461 C C . ALA A 1 185 ? -16.859 7.274 9.318 1.00 98.19 185 ALA A C 1
ATOM 1463 O O . ALA A 1 185 ? -17.904 6.642 9.448 1.00 98.19 185 ALA A O 1
ATOM 1464 N N . ASN A 1 186 ? -16.174 7.715 10.382 1.00 97.25 186 ASN A N 1
ATOM 1465 C CA . ASN A 1 186 ? -16.598 7.540 11.779 1.00 97.25 186 ASN A CA 1
ATOM 1466 C C . ASN A 1 186 ? -16.919 6.079 12.163 1.00 97.25 186 ASN A C 1
ATOM 1468 O O . ASN A 1 186 ? -17.845 5.809 12.938 1.00 97.25 186 ASN A O 1
ATOM 1472 N N . LEU A 1 187 ? -16.133 5.135 11.637 1.00 98.19 187 LEU A N 1
ATOM 1473 C CA . LEU A 1 187 ? -16.299 3.707 11.903 1.00 98.19 187 LEU A CA 1
ATOM 1474 C C . LEU A 1 187 ? -16.146 3.415 13.401 1.00 98.19 187 LEU A C 1
ATOM 1476 O O . LEU A 1 187 ? -15.285 3.981 14.081 1.00 98.19 187 LEU A O 1
ATOM 1480 N N . GLN A 1 188 ? -16.991 2.521 13.914 1.00 97.62 188 GLN A N 1
ATOM 1481 C CA . GLN A 1 188 ? -16.967 2.108 15.324 1.00 97.62 188 GLN A CA 1
ATOM 1482 C C . GLN A 1 188 ? -16.064 0.892 15.561 1.00 97.62 188 GLN A C 1
ATOM 1484 O O . GLN A 1 188 ? -15.595 0.680 16.677 1.00 97.62 188 GLN A O 1
ATOM 1489 N N . TYR A 1 189 ? -15.833 0.097 14.521 1.00 98.31 189 TYR A N 1
ATOM 1490 C CA . TYR A 1 189 ? -14.966 -1.075 14.514 1.00 98.31 189 TYR A CA 1
ATOM 1491 C C . TYR A 1 189 ? -14.577 -1.411 13.071 1.00 98.31 189 TYR A C 1
ATOM 1493 O O . TYR A 1 189 ? -15.085 -0.782 12.141 1.00 98.31 189 TYR A O 1
ATOM 1501 N N . ILE A 1 190 ? -13.691 -2.389 12.895 1.00 98.69 190 ILE A N 1
ATOM 1502 C CA . ILE A 1 190 ? -13.333 -2.996 11.607 1.00 98.69 190 ILE A CA 1
ATOM 1503 C C . ILE A 1 190 ? -13.224 -4.515 11.776 1.00 98.69 190 ILE A C 1
ATOM 1505 O O . ILE A 1 190 ? -12.886 -4.990 12.860 1.00 98.69 190 ILE A O 1
ATOM 1509 N N . ASP A 1 191 ? -13.459 -5.264 10.705 1.00 98.56 191 ASP A N 1
ATOM 1510 C CA . ASP A 1 191 ? -13.345 -6.732 10.678 1.00 98.56 191 ASP A CA 1
ATOM 1511 C C . ASP A 1 191 ? -12.280 -7.200 9.683 1.00 98.56 191 ASP A C 1
ATOM 1513 O O . ASP A 1 191 ? -11.648 -8.243 9.873 1.00 98.56 191 ASP A O 1
ATOM 1517 N N . PHE A 1 192 ? -12.038 -6.393 8.644 1.00 98.88 192 PHE A N 1
ATOM 1518 C CA . PHE A 1 192 ? -11.044 -6.673 7.618 1.00 98.88 192 PHE A CA 1
ATOM 1519 C C . PHE A 1 192 ? -10.089 -5.507 7.407 1.00 98.88 192 PHE A C 1
ATOM 1521 O O . PHE A 1 192 ? -10.456 -4.334 7.508 1.00 98.88 192 PHE A O 1
ATOM 1528 N N . ILE A 1 193 ? -8.863 -5.864 7.036 1.00 98.88 193 ILE A N 1
ATOM 1529 C CA . ILE A 1 193 ? -7.803 -4.940 6.647 1.00 98.88 193 ILE A CA 1
ATOM 1530 C C . ILE A 1 193 ? -7.263 -5.381 5.289 1.00 98.88 193 ILE A C 1
ATOM 1532 O O . ILE A 1 193 ? -6.971 -6.559 5.077 1.00 98.88 193 ILE A O 1
ATOM 1536 N N . LYS A 1 194 ? -7.093 -4.430 4.372 1.00 98.88 194 LYS A N 1
ATOM 1537 C CA . LYS A 1 194 ? -6.397 -4.615 3.098 1.00 98.88 194 LYS A CA 1
ATOM 1538 C C . LYS A 1 194 ? -5.177 -3.711 3.062 1.00 98.88 194 LYS A C 1
ATOM 1540 O O . LYS A 1 194 ? -5.313 -2.498 3.211 1.00 98.88 194 LYS A O 1
ATOM 1545 N N . ILE A 1 195 ? -4.010 -4.290 2.800 1.00 98.88 195 ILE A N 1
ATOM 1546 C CA . ILE A 1 195 ? -2.771 -3.538 2.571 1.00 98.88 195 ILE A CA 1
ATOM 1547 C C . ILE A 1 195 ? -2.450 -3.601 1.089 1.00 98.88 195 ILE A C 1
ATOM 1549 O O . ILE A 1 195 ? -2.289 -4.692 0.545 1.00 98.88 195 ILE A O 1
ATOM 1553 N N . GLN A 1 196 ? -2.391 -2.442 0.439 1.00 98.81 196 GLN A N 1
ATOM 1554 C CA . GLN A 1 196 ? -2.164 -2.315 -0.997 1.00 98.81 196 GLN A CA 1
ATOM 1555 C C . GLN A 1 196 ? -0.900 -1.501 -1.271 1.00 98.81 196 GLN A C 1
ATOM 1557 O O . GLN A 1 196 ? -0.773 -0.384 -0.783 1.00 98.81 196 GLN A O 1
ATOM 1562 N N . CYS A 1 197 ? 0.010 -2.019 -2.099 1.00 98.62 197 CYS A N 1
ATOM 1563 C CA . CYS A 1 197 ? 1.230 -1.303 -2.479 1.00 98.62 197 CYS A CA 1
ATOM 1564 C C . CYS A 1 197 ? 0.897 0.045 -3.144 1.00 98.62 197 CYS A C 1
ATOM 1566 O O . CYS A 1 197 ? 0.307 0.078 -4.232 1.00 98.62 197 CYS A O 1
ATOM 1568 N N . GLY A 1 198 ? 1.295 1.142 -2.494 1.00 98.19 198 GLY A N 1
ATOM 1569 C CA . GLY A 1 198 ? 0.856 2.501 -2.817 1.00 98.19 198 GLY A CA 1
ATOM 1570 C C . GLY A 1 198 ? 1.684 3.222 -3.872 1.00 98.19 198 GLY A C 1
ATOM 1571 O O . GLY A 1 198 ? 1.353 4.345 -4.232 1.00 98.19 198 GLY A O 1
ATOM 1572 N N . VAL A 1 199 ? 2.755 2.615 -4.388 1.00 98.06 199 VAL A N 1
ATOM 1573 C CA . VAL A 1 199 ? 3.676 3.272 -5.330 1.00 98.06 199 VAL A CA 1
ATOM 1574 C C . VAL A 1 199 ? 3.841 2.493 -6.630 1.00 98.06 199 VAL A C 1
ATOM 1576 O O . VAL A 1 199 ? 3.835 1.258 -6.669 1.00 98.06 199 VAL A O 1
ATOM 1579 N N . LEU A 1 200 ? 4.003 3.234 -7.726 1.00 97.81 200 LEU A N 1
ATOM 1580 C CA . LEU A 1 200 ? 4.408 2.714 -9.032 1.00 97.81 200 LEU A CA 1
ATOM 1581 C C . LEU A 1 200 ? 5.832 3.188 -9.338 1.00 97.81 200 LEU A C 1
ATOM 1583 O O . LEU A 1 200 ? 6.028 4.163 -10.064 1.00 97.81 200 LEU A O 1
ATOM 1587 N N . ALA A 1 201 ? 6.820 2.519 -8.745 1.00 96.44 201 ALA A N 1
ATOM 1588 C CA . ALA A 1 201 ? 8.229 2.876 -8.870 1.00 96.44 201 ALA A CA 1
ATOM 1589 C C . ALA A 1 201 ? 9.151 1.652 -8.792 1.00 96.44 201 ALA A C 1
ATOM 1591 O O . ALA A 1 201 ? 8.735 0.565 -8.389 1.00 96.44 201 ALA A O 1
ATOM 1592 N N . LYS A 1 202 ? 10.408 1.858 -9.196 1.00 94.94 202 LYS A N 1
ATOM 1593 C CA . LYS A 1 202 ? 11.516 0.909 -9.054 1.00 94.94 202 LYS A CA 1
ATOM 1594 C C . LYS A 1 202 ? 12.812 1.654 -8.745 1.00 94.94 202 LYS A C 1
ATOM 1596 O O . LYS A 1 202 ? 13.018 2.754 -9.265 1.00 94.94 202 LYS A O 1
ATOM 1601 N N . SER A 1 203 ? 13.695 1.024 -7.983 1.00 94.25 203 SER A N 1
ATOM 1602 C CA . SER A 1 203 ? 15.009 1.531 -7.575 1.00 94.25 203 SER A CA 1
ATOM 1603 C C . SER A 1 203 ? 16.126 0.817 -8.344 1.00 94.25 203 SER A C 1
ATOM 1605 O O . SER A 1 203 ? 17.023 0.179 -7.795 1.00 94.25 203 SER A O 1
ATOM 1607 N N . GLY A 1 204 ? 16.057 0.913 -9.676 1.00 88.69 204 GLY A N 1
ATOM 1608 C CA . GLY A 1 204 ? 17.064 0.372 -10.589 1.00 88.69 204 GLY A CA 1
ATOM 1609 C C . GLY A 1 204 ? 17.306 -1.127 -10.390 1.00 88.69 204 GLY A C 1
ATOM 1610 O O . GLY A 1 204 ? 16.398 -1.931 -10.564 1.00 88.69 204 GLY A O 1
ATOM 1611 N N . TRP A 1 205 ? 18.543 -1.495 -10.044 1.00 85.12 205 TRP A N 1
ATOM 1612 C CA . TRP A 1 205 ? 18.953 -2.891 -9.851 1.00 85.12 205 TRP A CA 1
ATOM 1613 C C . TRP A 1 205 ? 18.376 -3.541 -8.586 1.00 85.12 205 TRP A C 1
ATOM 1615 O O . TRP A 1 205 ? 18.399 -4.767 -8.503 1.00 85.12 205 TRP A O 1
ATOM 1625 N N . LEU A 1 206 ? 17.862 -2.746 -7.635 1.00 86.56 206 LEU A N 1
ATOM 1626 C CA . LEU A 1 206 ? 17.135 -3.264 -6.471 1.00 86.56 206 LEU A CA 1
ATOM 1627 C C . LEU A 1 206 ? 15.775 -3.850 -6.863 1.00 86.56 206 LEU A C 1
ATOM 1629 O O . LEU A 1 206 ? 15.267 -4.706 -6.153 1.00 86.56 206 LEU A O 1
ATOM 1633 N N . GLY A 1 207 ? 15.229 -3.435 -8.008 1.00 91.75 207 GLY A N 1
ATOM 1634 C CA . GLY A 1 207 ? 13.910 -3.855 -8.460 1.00 91.75 207 GLY A CA 1
ATOM 1635 C C . GLY A 1 207 ? 12.819 -2.856 -8.118 1.00 91.75 207 GLY A C 1
ATOM 1636 O O . GLY A 1 207 ? 13.070 -1.664 -7.925 1.00 91.75 207 GLY A O 1
ATOM 1637 N N . GLU A 1 208 ? 11.588 -3.343 -8.154 1.00 92.38 208 GLU A N 1
ATOM 1638 C CA . GLU A 1 208 ? 10.386 -2.622 -7.762 1.00 92.38 208 GLU A CA 1
ATOM 1639 C C . GLU A 1 208 ? 10.464 -2.086 -6.330 1.00 92.38 208 GLU A C 1
ATOM 1641 O O . GLU A 1 208 ? 11.192 -2.611 -5.500 1.00 92.38 208 GLU A O 1
ATOM 1646 N N . VAL A 1 209 ? 9.692 -1.032 -6.060 1.00 96.00 209 VAL A N 1
ATOM 1647 C CA . VAL A 1 209 ? 9.368 -0.642 -4.685 1.00 96.00 209 VAL A CA 1
ATOM 1648 C C . VAL A 1 209 ? 8.079 -1.370 -4.301 1.00 96.00 209 VAL A C 1
ATOM 1650 O O . VAL A 1 209 ? 7.025 -1.113 -4.904 1.00 96.00 209 VAL A O 1
ATOM 1653 N N . SER A 1 210 ? 8.165 -2.298 -3.353 1.00 93.62 210 SER A N 1
ATOM 1654 C CA . SER A 1 210 ? 7.094 -3.235 -2.997 1.00 93.62 210 SER A CA 1
ATOM 1655 C C . SER A 1 210 ? 6.876 -3.299 -1.496 1.00 93.62 210 SER A C 1
ATOM 1657 O O . SER A 1 210 ? 7.782 -3.623 -0.753 1.00 93.62 210 SER A O 1
ATOM 1659 N N . THR A 1 211 ? 5.643 -3.047 -1.062 1.00 98.19 211 THR A N 1
ATOM 1660 C CA . THR A 1 211 ? 5.280 -3.098 0.357 1.00 98.19 211 THR A CA 1
ATOM 1661 C C . THR A 1 211 ? 5.450 -4.494 0.938 1.00 98.19 211 THR A C 1
ATOM 1663 O O . THR A 1 211 ? 4.796 -5.436 0.477 1.00 98.19 211 THR A O 1
ATOM 1666 N N . GLU A 1 212 ? 6.223 -4.588 2.013 1.00 97.44 212 GLU A N 1
ATOM 1667 C CA . GLU A 1 212 ? 6.383 -5.799 2.806 1.00 97.44 212 GLU A CA 1
ATOM 1668 C C . GLU A 1 212 ? 5.368 -5.857 3.954 1.00 97.44 212 GLU A C 1
ATOM 1670 O O . GLU A 1 212 ? 5.078 -4.869 4.634 1.00 97.44 212 GLU A O 1
ATOM 1675 N N . VAL A 1 213 ? 4.804 -7.046 4.184 1.00 98.00 213 VAL A N 1
ATOM 1676 C CA . VAL A 1 213 ? 3.857 -7.281 5.281 1.00 98.00 213 VAL A CA 1
ATOM 1677 C C . VAL A 1 213 ? 4.154 -8.612 5.956 1.00 98.00 213 VAL A C 1
ATOM 1679 O O . VAL A 1 213 ? 4.055 -9.673 5.341 1.00 98.00 213 VAL A O 1
ATOM 1682 N N . PHE A 1 214 ? 4.472 -8.566 7.247 1.00 97.62 214 PHE A N 1
ATOM 1683 C CA . PHE A 1 214 ? 4.827 -9.745 8.038 1.00 97.62 214 PHE A CA 1
ATOM 1684 C C . PHE A 1 214 ? 3.747 -10.179 9.022 1.00 97.62 214 PHE A C 1
ATOM 1686 O O . PHE A 1 214 ? 3.553 -11.379 9.220 1.00 97.62 214 PHE A O 1
ATOM 1693 N N . SER A 1 215 ? 3.058 -9.240 9.666 1.00 97.62 215 SER A N 1
ATOM 1694 C CA . SER A 1 215 ? 2.036 -9.563 10.663 1.00 97.62 215 SER A CA 1
ATOM 1695 C C . SER A 1 215 ? 1.064 -8.409 10.891 1.00 97.62 215 SER A C 1
ATOM 1697 O O . SER A 1 215 ? 1.343 -7.264 10.535 1.00 97.62 215 SER A O 1
ATOM 1699 N N . PHE A 1 216 ? -0.079 -8.738 11.490 1.00 98.31 216 PHE A N 1
ATOM 1700 C CA . PHE A 1 216 ? -1.107 -7.802 11.927 1.00 98.31 216 PHE A CA 1
ATOM 1701 C C . PHE A 1 216 ? -1.394 -8.051 13.408 1.00 98.31 216 PHE A C 1
ATOM 1703 O O . PHE A 1 216 ? -1.471 -9.207 13.831 1.00 98.31 216 PHE A O 1
ATOM 1710 N N . GLU A 1 217 ? -1.574 -6.988 14.183 1.00 97.50 217 GLU A N 1
ATOM 1711 C CA . GLU A 1 217 ? -1.789 -7.068 15.629 1.00 97.50 217 GLU A CA 1
ATOM 1712 C C . GLU A 1 217 ? -2.881 -6.086 16.063 1.00 97.50 217 GLU A C 1
ATOM 1714 O O . GLU A 1 217 ? -2.806 -4.894 15.767 1.00 97.50 217 GLU A O 1
ATOM 1719 N N . ASP A 1 218 ? -3.884 -6.601 16.775 1.00 97.88 218 ASP A N 1
ATOM 1720 C CA . ASP A 1 218 ? -4.893 -5.810 17.484 1.00 97.88 218 ASP A CA 1
ATOM 1721 C C . ASP A 1 218 ? -4.271 -5.212 18.757 1.00 97.88 218 ASP A C 1
ATOM 1723 O O . ASP A 1 218 ? -3.778 -5.950 19.612 1.00 97.88 218 ASP A O 1
ATOM 1727 N N . LEU A 1 219 ? -4.296 -3.881 18.880 1.00 97.44 219 LEU A N 1
ATOM 1728 C CA . LEU A 1 219 ? -3.727 -3.125 20.005 1.00 97.44 219 LEU A CA 1
ATOM 1729 C C . LEU A 1 219 ? -4.793 -2.647 21.006 1.00 97.44 219 LEU A C 1
ATOM 1731 O O . LEU A 1 219 ? -4.511 -1.820 21.877 1.00 97.44 219 LEU A O 1
ATOM 1735 N N . THR A 1 220 ? -6.029 -3.126 20.881 1.00 94.38 220 THR A N 1
ATOM 1736 C CA . THR A 1 220 ? -7.153 -2.723 21.741 1.00 94.38 220 THR A CA 1
ATOM 1737 C C . THR A 1 220 ? -7.377 -3.648 22.937 1.00 94.38 220 THR A C 1
ATOM 1739 O O . THR A 1 220 ? -8.215 -3.350 23.794 1.00 94.38 220 THR A O 1
ATOM 1742 N N . LYS A 1 221 ? -6.634 -4.755 23.005 1.00 78.25 221 LYS A N 1
ATOM 1743 C CA . LYS A 1 221 ? -6.735 -5.781 24.049 1.00 78.25 221 LYS A CA 1
ATOM 1744 C C . LYS A 1 221 ? -5.734 -5.608 25.183 1.00 78.25 221 LYS A C 1
ATOM 1746 O O . LYS A 1 221 ? -4.607 -5.130 24.935 1.00 78.25 221 LYS A O 1
#

Sequence (221 aa):
FGGYIIVGFDHSIPNSGNQYDFCVQGNAFDGSSEPGIVWVMQDINGNGLPDDEWYELKGSEAGKEETIQNFEVTYYRPEGKKMDVQWISSDGRNGWVDYLSAYHTQDYYYPAWISENSYTLTGTCLAARNTQDSQTGYWDNQSYDWGYVDNFGNDQIEGGSTVDGSGQRNGFKISNAIHADGTEANLQYIDFIKIQCGVLAKSGWLGEVSTEVFSFEDLTK